Protein AF-A0A7Y0KNE2-F1 (afdb_monomer)

Radius of gyration: 18.75 Å; Cα contacts (8 Å, |Δi|>4): 873; chains: 1; bounding box: 54×46×50 Å

Sequence (319 aa):
MLLAPDEGAALVRLTRLADGSWGDPVELPLADAVDLPGDPDDEVDVEGIDVQGSLRDGLLWVTGSHSVRRKRVKRHTPPSEVLDRLARLSAEKPRRVLARLPIADGRPVLGAGARLPSGKRGLVGALADDEHLGPFLRIPGKDNGFDVEGLAALGDPAEVTTVLLGLRGPVLRGWAVLLRLELGPGEDPGELALRSVAKHVVDLGGLGVRDLARDGDDLLVLAGPTMVLSRPARVLRLRGAAVPGALPEVVFARDLDTVCELAPGDGEDHPEAIAIVGEDSLLVLHDSPAPDRVGAHSVQGDLLTGLGRGAAPAARFVV

Foldseek 3Di:
DWADDQWWQWIWDWDQDPVRATDPTDTAGPCQFAPFPDDSTPTQRWQEWDWFDDLAWTKIWTAFWQFKAQQDDDPPHDPVCPVVSRPDIDRRQRNGWTKIFTHHNNGGDGNQMATADTDLQHDLVQCCPPPQQNVQSRPGQQRQGWTWRAKDWADHDDQWTWMKTWTQHDADVQKEKIKIWTWHDDPDRRYIGTPDIAIAIENPRNWTFQYWEDQDQKIKTWTHHSHQFQDWTFIKIQHSCSHPPPRDSYHYPVNIDTQDTDDADGNAFRFRDWYDDPNFKIWTHGDRHDPVQDDPPWGWTFIWGDSPNRTDRDDTGID

Nearest PDB structures (foldseek):
  1gy5-assembly1_A  TM=6.221E-01  e=9.203E+00  Homo sapiens
  1jb4-assembly1_B  TM=5.461E-01  e=9.203E+00  Rattus norvegicus
  3ia8-assembly1_A  TM=3.123E-01  e=3.893E+00  Homo sapiens

Mean predicted aligned error: 4.38 Å

pLDDT: mean 92.65, std 7.78, range [51.78, 98.81]

Secondary structure (DSSP, 8-state):
-EE--SSSSEEEEEEEPTTS-EEEEEEEEGGGTSPPSS-TTS---EEEEEEES-TTT-EEEEEE---EEEPP--TT--HHHHHHHHT-EEE-GGG--EEEEEEETTEEPTT--EEPPSGGGSHHHHTTT-TTTGGGTTSBGGGT-SEEEEEEEESS--SSEEEEEEEEEEEETTEEEEEEEEEEE-SSTTBEEEEEEEEEEE--SS-EEEEEEEETTEEEEEEE-SSS----EEEEEETTTTSTTTS-SEE-GGG-EEEEEE--BTTB-EEEEEEE-SSSEEEEEEES--GGGB-SS-BEEEEEE-TTS--EEEEEEE-

Structure (mmCIF, N/CA/C/O backbone):
data_AF-A0A7Y0KNE2-F1
#
_entry.id   AF-A0A7Y0KNE2-F1
#
loop_
_atom_site.group_PDB
_atom_site.id
_atom_site.type_symbol
_atom_site.label_atom_id
_atom_site.label_alt_id
_atom_site.label_comp_id
_atom_site.label_asym_id
_atom_site.label_entity_id
_atom_site.label_seq_id
_atom_site.pdbx_PDB_ins_code
_atom_site.Cartn_x
_atom_site.Cartn_y
_atom_site.Cartn_z
_atom_site.occupancy
_atom_site.B_iso_or_equiv
_atom_site.auth_seq_id
_atom_site.auth_comp_id
_atom_site.auth_asym_id
_atom_site.auth_atom_id
_atom_site.pdbx_PDB_model_num
ATOM 1 N N . MET A 1 1 ? -7.663 16.184 -3.244 1.00 89.69 1 MET A N 1
ATOM 2 C CA . MET A 1 1 ? -7.050 14.858 -3.429 1.00 89.69 1 MET A CA 1
ATOM 3 C C . MET A 1 1 ? -5.733 14.851 -2.680 1.00 89.69 1 MET A C 1
ATOM 5 O O . MET A 1 1 ? -5.120 15.910 -2.583 1.00 89.69 1 MET A O 1
ATOM 9 N N . LEU A 1 2 ? -5.343 13.715 -2.114 1.00 93.25 2 LEU A N 1
ATOM 10 C CA . LEU A 1 2 ? -3.990 13.497 -1.607 1.00 93.25 2 LEU A CA 1
ATOM 11 C C . LEU A 1 2 ? -3.301 12.522 -2.559 1.00 93.25 2 LEU A C 1
ATOM 13 O O . LEU A 1 2 ? -3.950 11.591 -3.029 1.00 93.25 2 LEU A O 1
ATOM 17 N N . LEU A 1 3 ? -2.032 12.771 -2.846 1.00 92.56 3 LEU A N 1
ATOM 18 C CA . LEU A 1 3 ? -1.173 11.926 -3.661 1.00 92.56 3 LEU A CA 1
ATOM 19 C C . LEU A 1 3 ? 0.090 11.591 -2.880 1.00 92.56 3 LEU A C 1
ATOM 21 O O . LEU A 1 3 ? 0.597 12.418 -2.118 1.00 92.56 3 LEU A O 1
ATOM 25 N N . ALA A 1 4 ? 0.591 10.391 -3.120 1.00 91.62 4 ALA A N 1
ATOM 26 C CA . ALA A 1 4 ? 1.895 9.933 -2.694 1.00 91.62 4 ALA A CA 1
ATOM 27 C C . ALA A 1 4 ? 2.807 9.899 -3.931 1.00 91.62 4 ALA A C 1
ATOM 29 O O . ALA A 1 4 ? 2.528 9.137 -4.853 1.00 91.62 4 ALA A O 1
ATOM 30 N N . PRO A 1 5 ? 3.820 10.773 -4.026 1.00 86.00 5 PRO A N 1
ATOM 31 C CA . PRO A 1 5 ? 4.819 10.682 -5.086 1.00 86.00 5 PRO A CA 1
ATOM 32 C C . PRO A 1 5 ? 5.722 9.449 -4.905 1.00 86.00 5 PRO A C 1
ATOM 34 O O . PRO A 1 5 ? 6.035 9.095 -3.770 1.00 86.00 5 PRO A O 1
ATOM 37 N N . ASP A 1 6 ? 6.200 8.874 -6.018 1.00 79.25 6 ASP A N 1
ATOM 38 C CA . ASP A 1 6 ? 7.155 7.740 -6.053 1.00 79.25 6 ASP A CA 1
ATOM 39 C C . ASP A 1 6 ? 8.477 8.060 -5.323 1.00 79.25 6 ASP A C 1
ATOM 41 O O . ASP A 1 6 ? 9.099 7.198 -4.714 1.00 79.25 6 ASP A O 1
ATOM 45 N N . GLU A 1 7 ? 8.891 9.332 -5.310 1.00 81.12 7 GLU A N 1
ATOM 46 C CA . GLU A 1 7 ? 10.092 9.783 -4.603 1.00 81.12 7 GLU A CA 1
ATOM 47 C C . GLU A 1 7 ? 9.770 10.881 -3.576 1.00 81.12 7 GLU A C 1
ATOM 49 O O . GLU A 1 7 ? 8.991 11.802 -3.826 1.00 81.12 7 GLU A O 1
ATOM 54 N N . GLY A 1 8 ? 10.448 10.825 -2.427 1.00 84.81 8 GLY A N 1
ATOM 55 C CA . GLY A 1 8 ? 10.425 11.853 -1.386 1.00 84.81 8 GLY A CA 1
ATOM 56 C C . GLY A 1 8 ? 9.855 11.389 -0.043 1.00 84.81 8 GLY A C 1
ATOM 57 O O . GLY A 1 8 ? 9.687 10.198 0.229 1.00 84.81 8 GLY A O 1
ATOM 58 N N . ALA A 1 9 ? 9.597 12.368 0.824 1.00 87.44 9 ALA A N 1
ATOM 59 C CA . ALA A 1 9 ? 9.116 12.180 2.197 1.00 87.44 9 ALA A CA 1
ATOM 60 C C . ALA A 1 9 ? 7.847 13.006 2.491 1.00 87.44 9 ALA A C 1
ATOM 62 O O . ALA A 1 9 ? 7.522 13.295 3.645 1.00 87.44 9 ALA A O 1
ATOM 63 N N . ALA A 1 10 ? 7.132 13.424 1.443 1.00 92.88 10 ALA A N 1
ATOM 64 C CA . ALA A 1 10 ? 5.970 14.296 1.537 1.00 92.88 10 ALA A CA 1
ATOM 65 C C . ALA A 1 10 ? 4.796 13.743 0.733 1.00 92.88 10 ALA A C 1
ATOM 67 O O . ALA A 1 10 ? 4.968 13.135 -0.320 1.00 92.88 10 ALA A O 1
ATOM 68 N N . LEU A 1 11 ? 3.590 14.019 1.216 1.00 94.62 11 LEU A N 1
ATOM 69 C CA . LEU A 1 11 ? 2.380 13.875 0.418 1.00 94.62 11 LEU A CA 1
ATOM 70 C C . LEU A 1 11 ? 2.120 15.166 -0.348 1.00 94.62 11 LEU A C 1
ATOM 72 O O . LEU A 1 11 ? 2.502 16.251 0.091 1.00 94.62 11 LEU A O 1
ATOM 76 N N . VAL A 1 12 ? 1.393 15.070 -1.453 1.00 94.19 12 VAL A N 1
ATOM 77 C CA . VAL A 1 12 ? 0.949 16.235 -2.218 1.00 94.19 12 VAL A CA 1
ATOM 78 C C . VAL A 1 12 ? -0.559 16.357 -2.106 1.00 94.19 12 VAL A C 1
ATOM 80 O O . VAL A 1 12 ? -1.313 15.455 -2.469 1.00 94.19 12 VAL A O 1
ATOM 83 N N . ARG A 1 13 ? -1.027 17.501 -1.616 1.00 93.75 13 ARG A N 1
ATOM 84 C CA . ARG A 1 13 ? -2.446 17.839 -1.623 1.00 93.75 13 ARG A CA 1
ATOM 85 C C . ARG A 1 13 ? -2.773 18.668 -2.848 1.00 93.75 13 ARG A C 1
ATOM 87 O O . ARG A 1 13 ? -2.243 19.763 -3.004 1.00 93.75 13 ARG A O 1
ATOM 94 N N . LEU A 1 14 ? -3.726 18.186 -3.634 1.00 92.81 14 LEU A N 1
ATOM 95 C CA . LEU A 1 14 ? -4.300 18.917 -4.755 1.00 92.81 14 LEU A CA 1
ATOM 96 C C . LEU A 1 14 ? -5.708 19.418 -4.433 1.00 92.81 14 LEU A C 1
ATOM 98 O O . LEU A 1 14 ? -6.501 18.741 -3.757 1.00 92.81 14 LEU A O 1
ATOM 102 N N . THR A 1 15 ? -6.039 20.578 -4.986 1.00 91.69 15 THR A N 1
ATOM 103 C CA . THR A 1 15 ? -7.366 21.197 -4.939 1.00 91.69 15 THR A CA 1
ATOM 104 C C . THR A 1 15 ? -8.082 20.981 -6.263 1.00 91.69 15 THR A C 1
ATOM 106 O O . THR A 1 15 ? -7.465 21.007 -7.323 1.00 91.69 15 THR A O 1
ATOM 109 N N . ARG A 1 16 ? -9.396 20.744 -6.207 1.00 90.25 16 ARG A N 1
ATOM 110 C CA . ARG A 1 16 ? -10.201 20.621 -7.421 1.00 90.25 16 ARG A CA 1
ATOM 111 C C . ARG A 1 16 ? -10.429 22.008 -8.009 1.00 90.25 16 ARG A C 1
ATOM 113 O O . ARG A 1 16 ? -10.993 22.868 -7.330 1.00 90.25 16 ARG A O 1
ATOM 120 N N . LEU A 1 17 ? -10.008 22.205 -9.250 1.00 92.06 17 LEU A N 1
ATOM 121 C CA . LEU A 1 17 ? -10.144 23.461 -9.976 1.00 92.06 17 LEU A CA 1
ATOM 122 C C . LEU A 1 17 ? -11.537 23.586 -10.612 1.00 92.06 17 LEU A C 1
ATOM 124 O O . LEU A 1 17 ? -12.313 22.628 -10.678 1.00 92.06 17 LEU A O 1
ATOM 128 N N . ALA A 1 18 ? -11.874 24.790 -11.079 1.00 90.50 18 ALA A N 1
ATOM 129 C CA . ALA A 1 18 ? -13.186 25.089 -11.659 1.00 90.50 18 ALA A CA 1
ATOM 130 C C . ALA A 1 18 ? -13.480 24.309 -12.955 1.00 90.50 18 ALA A C 1
ATOM 132 O O . ALA A 1 18 ? -14.642 24.050 -13.262 1.00 90.50 18 ALA A O 1
ATOM 133 N N . ASP A 1 19 ? -12.441 23.920 -13.695 1.00 86.06 19 ASP A N 1
ATOM 134 C CA . ASP A 1 19 ? -12.539 23.097 -14.906 1.00 86.06 19 ASP A CA 1
ATOM 135 C C . ASP A 1 19 ? -12.648 21.586 -14.612 1.00 86.06 19 ASP A C 1
ATOM 137 O O . ASP A 1 19 ? -12.788 20.780 -15.529 1.00 86.06 19 ASP A O 1
ATOM 141 N N . GLY A 1 20 ? -12.629 21.202 -13.331 1.00 84.06 20 GLY A N 1
ATOM 142 C CA . GLY A 1 20 ? -12.760 19.827 -12.866 1.00 84.06 20 GLY A CA 1
ATOM 143 C C . GLY A 1 20 ? -11.444 19.061 -12.718 1.00 84.06 20 GLY A C 1
ATOM 144 O O . GLY A 1 20 ? -11.492 17.979 -12.127 1.00 84.06 20 GLY A O 1
ATOM 145 N N . SER A 1 21 ? -10.317 19.612 -13.184 1.00 87.88 21 SER A N 1
ATOM 146 C CA . SER A 1 21 ? -8.968 19.079 -12.941 1.00 87.88 21 SER A CA 1
ATOM 147 C C . SER A 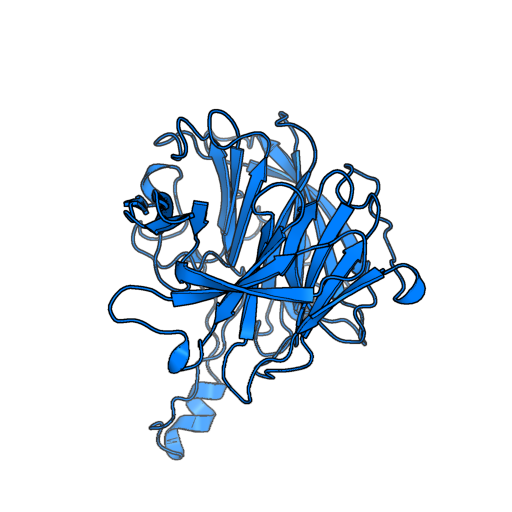1 21 ? -8.548 19.222 -11.474 1.00 87.88 21 SER A C 1
ATOM 149 O O . SER A 1 21 ? -9.223 19.884 -10.672 1.00 87.88 21 SER A O 1
ATOM 151 N N . TRP A 1 22 ? -7.432 18.594 -11.106 1.00 90.06 22 TRP A N 1
ATOM 152 C CA . TRP A 1 22 ? -6.769 18.843 -9.829 1.00 90.06 22 TRP A CA 1
ATOM 153 C C . TRP A 1 22 ? -5.485 19.631 -10.051 1.00 90.06 22 TRP A C 1
ATOM 155 O O . TRP A 1 22 ? -4.750 19.377 -10.992 1.00 90.06 22 TRP A O 1
ATOM 165 N N . GLY A 1 23 ? -5.232 20.601 -9.181 1.00 91.94 23 GLY A N 1
ATOM 166 C CA . GLY A 1 23 ? -4.046 21.444 -9.245 1.00 91.94 23 GLY A CA 1
ATOM 167 C C . GLY A 1 23 ? -3.776 22.126 -7.913 1.00 91.94 23 GLY A C 1
ATOM 168 O O . GLY A 1 23 ? -4.241 21.668 -6.866 1.00 91.94 23 GLY A O 1
ATOM 169 N N . ASP A 1 24 ? -3.022 23.223 -7.955 1.00 92.94 24 ASP A N 1
ATOM 170 C CA . ASP A 1 24 ? -2.545 23.955 -6.775 1.00 92.94 24 ASP A CA 1
ATOM 171 C C . ASP A 1 24 ? -1.852 23.032 -5.752 1.00 92.94 24 ASP A C 1
ATOM 173 O O . ASP A 1 24 ? -2.332 22.894 -4.617 1.00 92.94 24 ASP A O 1
ATOM 177 N N . PRO A 1 25 ? -0.752 22.355 -6.150 1.00 93.25 25 PRO A N 1
ATOM 178 C CA . PRO A 1 25 ? -0.085 21.386 -5.297 1.00 93.25 25 PRO A CA 1
ATOM 179 C C . PRO A 1 25 ? 0.482 22.045 -4.046 1.00 93.25 25 PRO A C 1
ATOM 181 O O . PRO A 1 25 ? 1.176 23.061 -4.098 1.00 93.25 25 PRO A O 1
ATOM 184 N N . VAL A 1 26 ? 0.189 21.426 -2.907 1.00 94.19 26 VAL A N 1
ATOM 185 C CA . VAL A 1 26 ? 0.776 21.767 -1.615 1.00 94.19 26 VAL A CA 1
ATOM 186 C C . VAL A 1 26 ? 1.459 20.526 -1.069 1.00 94.19 26 VAL A C 1
ATOM 188 O O . VAL A 1 26 ? 0.787 19.537 -0.778 1.00 94.19 26 VAL A O 1
ATOM 191 N N . GLU A 1 27 ? 2.776 20.597 -0.915 1.00 94.19 27 GLU A N 1
ATOM 192 C CA . GLU A 1 27 ? 3.548 19.560 -0.239 1.00 94.19 27 GLU A CA 1
ATOM 193 C C . GLU A 1 27 ? 3.243 19.551 1.260 1.00 94.19 27 GLU A C 1
ATOM 195 O O . GLU A 1 27 ? 3.082 20.593 1.904 1.00 94.19 27 GLU A O 1
ATOM 200 N N . LEU A 1 28 ? 3.129 18.345 1.799 1.00 94.88 28 LEU A N 1
ATOM 201 C CA . LEU A 1 28 ? 2.834 18.048 3.190 1.00 94.88 28 LEU A CA 1
ATOM 202 C C . LEU A 1 28 ? 3.897 17.051 3.676 1.00 94.88 28 LEU A C 1
ATOM 204 O O . LEU A 1 28 ? 3.700 15.840 3.520 1.00 94.88 28 LEU A O 1
ATOM 208 N N . PRO A 1 29 ? 5.034 17.533 4.210 1.00 95.06 29 PRO A N 1
ATOM 209 C CA . PRO A 1 29 ? 6.082 16.660 4.728 1.00 95.06 29 PRO A CA 1
ATOM 210 C C . PRO A 1 29 ? 5.535 15.721 5.807 1.00 95.06 29 PRO A C 1
ATOM 212 O O . PRO A 1 29 ? 4.823 16.145 6.718 1.00 95.06 29 PRO A O 1
ATOM 215 N N . LEU A 1 30 ? 5.858 14.430 5.727 1.00 94.75 30 LEU A N 1
ATOM 216 C CA . LEU A 1 30 ? 5.384 13.452 6.710 1.00 94.75 30 LEU A CA 1
ATOM 217 C C . LEU A 1 30 ? 6.035 13.663 8.081 1.00 94.75 30 LEU A C 1
ATOM 219 O O . LEU A 1 30 ? 5.366 13.494 9.102 1.00 94.75 30 LEU A O 1
ATOM 223 N N . ALA A 1 31 ? 7.300 14.094 8.093 1.00 94.81 31 ALA A N 1
ATOM 224 C CA . ALA A 1 31 ? 8.060 14.394 9.307 1.00 94.81 31 ALA A CA 1
ATOM 225 C C . ALA A 1 31 ? 7.422 15.500 10.170 1.00 94.81 31 ALA A C 1
ATOM 227 O O . ALA A 1 31 ? 7.607 15.526 11.385 1.00 94.81 31 ALA A O 1
ATOM 228 N N . ASP A 1 32 ? 6.626 16.385 9.563 1.00 95.19 32 ASP A N 1
ATOM 229 C CA . ASP A 1 32 ? 5.892 17.429 10.281 1.00 95.19 32 ASP A CA 1
ATOM 230 C C . ASP A 1 32 ? 4.741 16.850 11.127 1.00 95.19 32 ASP A C 1
ATOM 232 O O . ASP A 1 32 ? 4.328 17.434 12.134 1.00 95.19 32 ASP A O 1
ATOM 236 N N . ALA A 1 33 ? 4.197 15.700 10.722 1.00 95.75 33 ALA A N 1
ATOM 237 C CA . ALA A 1 33 ? 3.045 15.064 11.353 1.00 95.75 33 ALA A CA 1
ATOM 238 C C . ALA A 1 33 ? 3.432 13.916 12.293 1.00 95.75 33 ALA A C 1
ATOM 240 O O . ALA A 1 33 ? 2.760 13.710 13.305 1.00 95.75 33 ALA A O 1
ATOM 241 N N . VAL A 1 34 ? 4.484 13.160 11.968 1.00 95.44 34 VAL A N 1
ATOM 242 C CA . VAL A 1 34 ? 4.922 11.979 12.722 1.00 95.44 34 VAL A CA 1
ATOM 243 C C . VAL A 1 34 ? 6.441 11.830 12.667 1.00 95.44 34 VAL A C 1
ATOM 245 O O . VAL A 1 34 ? 7.059 12.083 11.639 1.00 95.44 34 VAL A O 1
ATOM 248 N N . ASP A 1 35 ? 7.040 11.367 13.764 1.00 92.94 35 ASP A N 1
ATOM 249 C CA . ASP A 1 35 ? 8.451 10.978 13.785 1.00 92.94 35 ASP A CA 1
ATOM 250 C C . ASP A 1 35 ? 8.695 9.829 12.795 1.00 92.94 35 ASP A C 1
ATOM 252 O O . ASP A 1 35 ? 8.023 8.799 12.874 1.00 92.94 35 ASP A O 1
ATOM 256 N N . LEU A 1 36 ? 9.637 9.982 11.864 1.00 91.94 36 LEU A N 1
ATOM 257 C CA . LEU A 1 36 ? 9.951 8.987 10.836 1.00 91.94 36 LEU A CA 1
ATOM 258 C C . LEU A 1 36 ? 11.192 8.162 11.210 1.00 91.94 36 LEU A C 1
ATOM 260 O O . LEU A 1 36 ? 12.069 8.632 11.931 1.00 91.94 36 LEU A O 1
ATOM 264 N N . PRO A 1 37 ? 11.307 6.909 10.736 1.00 86.00 37 PRO A N 1
ATOM 265 C CA . PRO A 1 37 ? 12.550 6.169 10.877 1.00 86.00 37 PRO A CA 1
ATOM 266 C C . PRO A 1 37 ? 13.631 6.767 9.964 1.00 86.00 37 PRO A C 1
ATOM 268 O O . PRO A 1 37 ? 13.515 6.673 8.752 1.00 86.00 37 PRO A O 1
ATOM 271 N N . GLY A 1 38 ? 14.721 7.278 10.535 1.00 87.12 38 GLY A N 1
ATOM 272 C CA . GLY A 1 38 ? 15.823 7.866 9.760 1.00 87.12 38 GLY A CA 1
ATOM 273 C C . GLY A 1 38 ? 15.860 9.384 9.881 1.00 87.12 38 GLY A C 1
ATOM 274 O O . GLY A 1 38 ? 15.375 9.928 10.874 1.00 87.12 38 GLY A O 1
ATOM 275 N N . ASP A 1 39 ? 16.473 10.043 8.904 1.00 87.62 39 ASP A N 1
ATOM 276 C CA . ASP A 1 39 ? 16.484 11.503 8.827 1.00 87.62 39 ASP A CA 1
ATOM 277 C C . ASP A 1 39 ? 15.148 12.019 8.241 1.00 87.62 39 ASP A C 1
ATOM 279 O O . ASP A 1 39 ? 14.514 11.313 7.459 1.00 87.62 39 ASP A O 1
ATOM 283 N N . PRO A 1 40 ? 14.687 13.239 8.583 1.00 83.94 40 PRO A N 1
ATOM 284 C CA . PRO A 1 40 ? 13.378 13.755 8.147 1.00 83.94 40 PRO A CA 1
ATOM 285 C C . PRO A 1 40 ? 13.160 13.808 6.628 1.00 83.94 40 PRO A C 1
ATOM 287 O O . PRO A 1 40 ? 12.023 13.701 6.173 1.00 83.94 40 PRO A O 1
ATOM 290 N N . ASP A 1 41 ? 14.247 13.971 5.871 1.00 85.44 41 ASP A N 1
ATOM 291 C CA . ASP A 1 41 ? 14.244 14.053 4.408 1.00 85.44 41 ASP A CA 1
ATOM 292 C C . ASP A 1 41 ? 14.538 12.695 3.740 1.00 85.44 41 ASP A C 1
ATOM 294 O O . ASP A 1 41 ? 14.609 12.617 2.510 1.00 85.44 41 ASP A O 1
ATOM 298 N N . ASP A 1 42 ? 14.738 11.626 4.526 1.00 87.25 42 ASP A N 1
ATOM 299 C CA . ASP A 1 42 ? 14.910 10.283 3.976 1.00 87.25 42 ASP A CA 1
ATOM 300 C C . ASP A 1 42 ? 13.642 9.864 3.226 1.00 87.25 42 ASP A C 1
ATOM 302 O O . ASP A 1 42 ? 12.518 9.995 3.712 1.00 87.25 42 ASP A O 1
ATOM 306 N N . GLU A 1 43 ? 13.838 9.308 2.035 1.00 86.88 43 GLU A N 1
ATOM 307 C CA . GLU A 1 43 ? 12.759 8.819 1.185 1.00 86.88 43 GLU A CA 1
ATOM 308 C C . GLU A 1 43 ? 11.926 7.752 1.913 1.00 86.88 43 GLU A C 1
ATOM 310 O O . GLU A 1 43 ? 12.429 6.680 2.279 1.00 86.88 43 GLU A O 1
ATOM 315 N N . VAL A 1 44 ? 10.641 8.056 2.107 1.00 84.81 44 VAL A N 1
ATOM 316 C CA . VAL A 1 44 ? 9.687 7.154 2.765 1.00 84.81 44 VAL A CA 1
ATOM 317 C C . VAL A 1 44 ? 9.128 6.136 1.782 1.00 84.81 44 VAL A C 1
ATOM 319 O O . VAL A 1 44 ? 8.801 5.037 2.229 1.00 84.81 44 VAL A O 1
ATOM 322 N N . ASP A 1 45 ? 9.075 6.466 0.480 1.00 87.62 45 ASP A N 1
ATOM 323 C CA . ASP A 1 45 ? 8.522 5.590 -0.570 1.00 87.62 45 ASP A CA 1
ATOM 324 C C . ASP A 1 45 ? 7.089 5.211 -0.216 1.00 87.62 45 ASP A C 1
ATOM 326 O O . ASP A 1 45 ? 6.811 4.074 0.163 1.00 87.62 45 ASP A O 1
ATOM 330 N N . VAL A 1 46 ? 6.212 6.214 -0.164 1.00 93.56 46 VAL A N 1
ATOM 331 C CA . VAL A 1 46 ? 4.821 5.985 0.218 1.00 93.56 46 VAL A CA 1
ATOM 332 C C . VAL A 1 46 ? 4.141 5.231 -0.913 1.00 93.56 46 VAL A C 1
ATOM 334 O O . VAL A 1 46 ? 3.898 5.799 -1.968 1.00 93.56 46 VAL A O 1
ATOM 337 N N . GLU A 1 47 ? 3.791 3.981 -0.646 1.00 94.25 47 GLU A N 1
ATOM 338 C CA . GLU A 1 47 ? 3.149 3.107 -1.627 1.00 94.25 47 GLU A CA 1
ATOM 339 C C . GLU A 1 47 ? 1.622 3.126 -1.482 1.00 94.25 47 GLU A C 1
ATOM 341 O O . GLU A 1 47 ? 0.899 3.026 -2.465 1.00 94.25 47 GLU A O 1
ATOM 346 N N . GLY A 1 48 ? 1.117 3.290 -0.251 1.00 95.62 48 GLY A N 1
ATOM 347 C CA . GLY A 1 48 ? -0.315 3.198 0.035 1.00 95.62 48 GLY A CA 1
ATOM 348 C C . GLY A 1 48 ? -0.814 4.280 0.983 1.00 95.62 48 GLY A C 1
ATOM 349 O O . GLY A 1 48 ? -0.193 4.557 2.018 1.00 95.62 48 GLY A O 1
ATOM 350 N N . ILE A 1 49 ? -1.976 4.859 0.662 1.00 96.69 49 ILE A N 1
ATOM 351 C CA . ILE A 1 49 ? -2.688 5.828 1.503 1.00 96.69 49 ILE A CA 1
ATOM 352 C C . ILE A 1 49 ? -4.197 5.557 1.527 1.00 96.69 49 ILE A C 1
ATOM 354 O O . ILE A 1 49 ? -4.785 5.206 0.514 1.00 96.69 49 ILE A O 1
ATOM 358 N N . ASP A 1 50 ? -4.850 5.792 2.666 1.00 96.69 50 ASP A N 1
ATOM 359 C CA . ASP A 1 50 ? -6.320 5.801 2.762 1.00 96.69 50 ASP A CA 1
ATOM 360 C C . ASP A 1 50 ? -6.781 6.806 3.820 1.00 96.69 50 ASP A C 1
ATOM 362 O O . ASP A 1 50 ? -6.099 7.056 4.815 1.00 96.69 50 ASP A O 1
ATOM 366 N N . VAL A 1 51 ? -7.962 7.381 3.616 1.00 95.19 51 VAL A N 1
ATOM 367 C CA . VAL A 1 51 ? -8.602 8.301 4.558 1.00 95.19 51 VAL A CA 1
ATOM 368 C C . VAL A 1 51 ? -9.762 7.590 5.237 1.00 95.19 51 VAL A C 1
ATOM 370 O O . VAL A 1 51 ? -10.821 7.375 4.650 1.00 95.19 51 VAL A O 1
ATOM 373 N N . GLN A 1 52 ? -9.594 7.285 6.517 1.00 93.88 52 GLN A N 1
ATOM 374 C CA . GLN A 1 52 ? -10.658 6.771 7.366 1.00 93.88 52 GLN A CA 1
ATOM 375 C C . GLN A 1 52 ? -11.513 7.934 7.890 1.00 93.88 52 GLN A C 1
ATOM 377 O O . GLN A 1 52 ? -11.007 8.849 8.543 1.00 93.88 52 GLN A O 1
ATOM 382 N N . GLY A 1 53 ? -12.817 7.908 7.612 1.00 91.19 53 GLY A N 1
ATOM 383 C CA . GLY A 1 53 ? -13.707 9.043 7.863 1.00 91.19 53 GLY A CA 1
ATOM 384 C C . GLY A 1 53 ? -13.652 10.065 6.724 1.00 91.19 53 GLY A C 1
ATOM 385 O O . GLY A 1 53 ? -13.890 9.716 5.570 1.00 91.19 53 GLY A O 1
ATOM 386 N N . SER A 1 54 ? -13.373 11.335 7.034 1.00 90.25 54 SER A N 1
ATOM 387 C CA . SER A 1 54 ? -13.383 12.425 6.051 1.00 90.25 54 SER A CA 1
ATOM 388 C C . SER A 1 54 ? -12.054 13.185 5.996 1.00 90.25 54 SER A C 1
ATOM 390 O O . SER A 1 54 ? -11.299 13.228 6.961 1.00 90.25 54 SER A O 1
ATOM 392 N N . LEU A 1 55 ? -11.779 13.873 4.885 1.00 88.88 55 LEU A N 1
ATOM 393 C CA . LEU A 1 55 ? -10.631 14.786 4.801 1.00 88.88 55 LEU A CA 1
ATOM 394 C C . LEU A 1 55 ? -10.755 16.014 5.723 1.00 88.88 55 LEU A C 1
ATOM 396 O O . LEU A 1 55 ? -9.78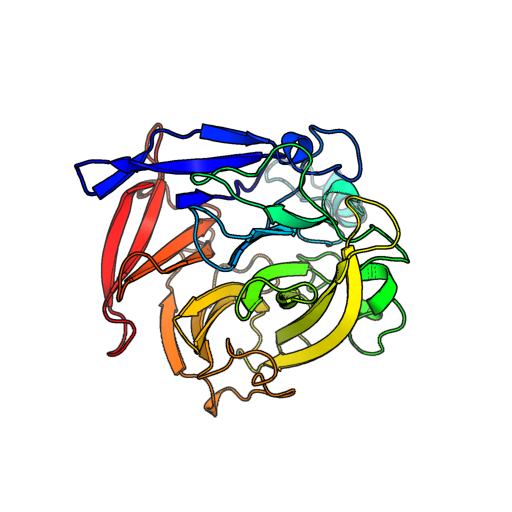0 16.743 5.873 1.00 88.88 55 LEU A O 1
ATOM 400 N N . ARG A 1 56 ? -11.925 16.300 6.308 1.00 90.25 56 ARG A N 1
ATOM 401 C CA . ARG A 1 56 ? -12.104 17.454 7.205 1.00 90.25 56 ARG A CA 1
ATOM 402 C C . ARG A 1 56 ? -11.636 17.159 8.628 1.00 90.25 56 ARG A C 1
ATOM 404 O O . ARG A 1 56 ? -11.090 18.060 9.255 1.00 90.25 56 ARG A O 1
ATOM 411 N N . ASP A 1 57 ? -11.862 15.937 9.098 1.00 90.12 57 ASP A N 1
ATOM 412 C CA . ASP A 1 57 ? -11.774 15.550 10.514 1.00 90.12 57 ASP A CA 1
ATOM 413 C C . ASP A 1 57 ? -11.515 14.042 10.739 1.00 90.12 57 ASP A C 1
ATOM 415 O O . ASP A 1 57 ? -11.849 13.492 11.788 1.00 90.12 57 ASP A O 1
ATOM 419 N N . GLY A 1 58 ? -10.940 13.352 9.752 1.00 94.81 58 GLY A N 1
ATOM 420 C CA . GLY A 1 58 ? -10.655 11.916 9.795 1.00 94.81 58 GLY A CA 1
ATOM 421 C C . GLY A 1 58 ? -9.205 11.560 10.126 1.00 94.81 58 GLY A C 1
ATOM 422 O O . GLY A 1 58 ? -8.433 12.349 10.676 1.00 94.81 58 GLY A O 1
ATOM 423 N N . LEU A 1 59 ? -8.831 10.335 9.763 1.00 96.75 59 LEU A N 1
ATOM 424 C CA . LEU A 1 59 ? -7.485 9.791 9.924 1.00 96.75 59 LEU A CA 1
ATOM 425 C C . LEU A 1 59 ? -6.914 9.424 8.556 1.00 96.75 59 LEU A C 1
ATOM 427 O O . LEU A 1 59 ? -7.523 8.662 7.811 1.00 96.75 59 LEU A O 1
ATOM 431 N N . LEU A 1 60 ? -5.728 9.931 8.245 1.00 97.25 60 LEU A N 1
ATOM 432 C CA . LEU A 1 60 ? -4.937 9.501 7.103 1.00 97.25 60 LEU A CA 1
ATOM 433 C C . LEU A 1 60 ? -4.052 8.338 7.526 1.00 97.25 60 LEU A C 1
ATOM 435 O O . LEU A 1 60 ? -3.242 8.467 8.444 1.00 97.25 60 LEU A O 1
ATOM 439 N N . TRP A 1 61 ? -4.176 7.225 6.833 1.00 97.88 61 TRP A N 1
ATOM 440 C CA . TRP A 1 61 ? -3.265 6.104 6.940 1.00 97.88 61 TRP A CA 1
ATOM 441 C C . TRP A 1 61 ? -2.260 6.162 5.799 1.00 97.88 61 TRP A C 1
ATOM 443 O O . TRP A 1 61 ? -2.623 6.488 4.673 1.00 97.88 61 TRP A O 1
ATOM 453 N N . VAL A 1 62 ? -0.998 5.880 6.114 1.00 97.50 62 VAL A N 1
ATOM 454 C CA . VAL A 1 62 ? 0.125 5.925 5.171 1.00 97.50 62 VAL A CA 1
ATOM 455 C C . VAL A 1 62 ? 0.995 4.702 5.400 1.00 97.50 62 VAL A C 1
ATOM 457 O O . VAL A 1 62 ? 1.319 4.385 6.550 1.00 97.50 62 VAL A O 1
ATOM 460 N N . THR A 1 63 ? 1.418 4.035 4.332 1.00 97.25 63 THR A N 1
ATOM 461 C CA . THR A 1 63 ? 2.414 2.970 4.413 1.00 97.25 63 THR A CA 1
ATOM 462 C C . THR A 1 63 ? 3.458 3.072 3.307 1.00 97.25 63 THR A C 1
ATOM 464 O O . THR A 1 63 ? 3.151 3.514 2.206 1.00 97.25 63 THR A O 1
ATOM 467 N N . GLY A 1 64 ? 4.693 2.676 3.619 1.00 95.25 64 GLY A N 1
ATOM 468 C CA . GLY A 1 64 ? 5.734 2.444 2.617 1.00 95.25 64 GLY A CA 1
ATOM 469 C C . GLY A 1 64 ? 5.931 0.959 2.303 1.00 95.25 64 GLY A C 1
ATOM 470 O O . GLY A 1 64 ? 5.335 0.091 2.950 1.00 95.25 64 GLY A O 1
ATOM 471 N N . SER A 1 65 ? 6.825 0.657 1.360 1.00 91.25 65 SER A N 1
ATOM 472 C CA . SER A 1 65 ? 6.970 -0.683 0.760 1.00 91.25 65 SER A CA 1
ATOM 473 C C . SER A 1 65 ? 7.356 -1.812 1.715 1.00 91.25 65 SER A C 1
ATOM 475 O O . SER A 1 65 ? 7.070 -2.986 1.471 1.00 91.25 65 SER A O 1
ATOM 477 N N . HIS A 1 66 ? 8.051 -1.496 2.813 1.00 93.75 66 HIS A N 1
ATOM 478 C CA . HIS A 1 66 ? 8.658 -2.471 3.732 1.00 93.75 66 HIS A CA 1
ATOM 479 C C . HIS A 1 66 ? 9.628 -3.483 3.088 1.00 93.75 66 HIS A C 1
ATOM 481 O O . HIS A 1 66 ? 10.110 -4.402 3.769 1.00 93.75 66 HIS A O 1
ATOM 487 N N . SER A 1 67 ? 9.966 -3.303 1.813 1.00 92.50 67 SER A N 1
ATOM 488 C CA . SER A 1 67 ? 10.654 -4.305 1.015 1.00 92.50 67 SER A CA 1
ATOM 489 C C . SER A 1 67 ? 12.174 -4.255 1.165 1.00 92.50 67 SER A C 1
ATOM 491 O O . SER A 1 67 ? 12.792 -3.284 1.616 1.00 92.50 67 SER A O 1
ATOM 493 N N . VAL A 1 68 ? 12.813 -5.370 0.816 1.00 94.62 68 VAL A N 1
ATOM 494 C CA . VAL A 1 68 ? 14.236 -5.380 0.458 1.00 94.62 68 VAL A CA 1
ATOM 495 C C . VAL A 1 68 ? 14.336 -4.986 -1.014 1.00 94.62 68 VAL A C 1
ATOM 497 O O . VAL A 1 68 ? 13.482 -5.348 -1.823 1.00 94.62 68 VAL A O 1
ATOM 500 N N . ARG A 1 69 ? 15.398 -4.281 -1.402 1.00 93.25 69 ARG A N 1
ATOM 501 C CA . ARG A 1 69 ? 15.633 -3.888 -2.794 1.00 93.25 69 ARG A CA 1
ATOM 502 C C . ARG A 1 69 ? 16.869 -4.576 -3.356 1.00 93.25 69 ARG A C 1
ATOM 504 O O . ARG A 1 69 ? 17.866 -4.772 -2.661 1.00 93.25 69 ARG A O 1
ATOM 511 N N . ARG A 1 70 ? 16.813 -4.939 -4.639 1.00 95.25 70 ARG A N 1
ATOM 512 C CA . ARG A 1 70 ? 17.985 -5.333 -5.433 1.00 95.25 70 ARG A CA 1
ATOM 513 C C . ARG A 1 70 ? 18.439 -4.135 -6.243 1.00 95.25 70 ARG A C 1
ATOM 515 O O . ARG A 1 70 ? 17.621 -3.457 -6.866 1.00 95.25 70 ARG A O 1
ATOM 522 N N . LYS A 1 71 ? 19.745 -3.877 -6.276 1.00 94.56 71 LYS A N 1
ATOM 523 C CA . LYS A 1 71 ? 20.272 -2.726 -7.014 1.00 94.56 71 LYS A CA 1
ATOM 524 C C . LYS A 1 71 ? 19.933 -2.835 -8.506 1.00 94.56 71 LYS A C 1
ATOM 526 O O . LYS A 1 71 ? 20.376 -3.753 -9.194 1.00 94.56 71 LYS A O 1
ATOM 531 N N . ARG A 1 72 ? 19.203 -1.840 -9.020 1.00 91.44 72 ARG A N 1
ATOM 532 C CA . ARG A 1 72 ? 18.788 -1.760 -10.429 1.00 91.44 72 ARG A CA 1
ATOM 533 C C . ARG A 1 72 ? 19.991 -1.685 -11.381 1.00 91.44 72 ARG A C 1
ATOM 535 O O . ARG A 1 72 ? 20.966 -0.951 -11.145 1.00 91.44 72 ARG A O 1
ATOM 542 N N . VAL A 1 73 ? 19.877 -2.401 -12.500 1.00 93.75 73 VAL A N 1
ATOM 543 C CA . VAL A 1 73 ? 20.744 -2.269 -13.679 1.00 93.75 73 VAL A CA 1
ATOM 544 C C . VAL A 1 73 ? 20.141 -1.196 -14.586 1.00 93.75 73 VAL A C 1
ATOM 546 O O . VAL A 1 73 ? 19.031 -1.344 -15.090 1.00 93.75 73 VAL A O 1
ATOM 549 N N . LYS A 1 74 ? 20.849 -0.076 -14.755 1.00 92.81 74 LYS A N 1
ATOM 550 C CA . LYS A 1 74 ? 20.438 1.023 -15.647 1.00 92.81 74 LYS A CA 1
ATOM 551 C C . LYS A 1 74 ? 20.889 0.732 -17.082 1.00 92.81 74 LYS A C 1
ATOM 553 O O . LYS A 1 74 ? 21.887 0.037 -17.266 1.00 92.81 74 LYS A O 1
ATOM 558 N N . ARG A 1 75 ? 20.236 1.334 -18.084 1.00 91.25 75 ARG A N 1
ATOM 559 C CA . ARG A 1 75 ? 20.532 1.144 -19.525 1.00 91.25 75 ARG A CA 1
ATOM 560 C C . ARG A 1 75 ? 22.011 1.325 -19.906 1.00 91.25 75 ARG A C 1
ATOM 562 O O . ARG A 1 75 ? 22.483 0.661 -20.816 1.00 91.25 75 ARG A O 1
ATOM 569 N N . HIS A 1 76 ? 22.734 2.204 -19.213 1.00 93.94 76 HIS A N 1
ATOM 570 C CA . HIS A 1 76 ? 24.149 2.512 -19.460 1.00 93.94 76 HIS A CA 1
ATOM 571 C C . HIS A 1 76 ? 25.121 1.760 -18.528 1.00 93.94 76 HIS A C 1
ATOM 573 O O . HIS A 1 76 ? 26.287 2.131 -18.434 1.00 93.94 76 HIS A O 1
ATOM 579 N N . THR A 1 77 ? 24.658 0.743 -17.795 1.00 95.38 77 THR A N 1
ATOM 580 C CA . THR A 1 77 ? 25.523 -0.048 -16.903 1.00 95.38 77 THR A CA 1
ATOM 581 C C . THR A 1 77 ? 26.492 -0.894 -17.740 1.00 95.38 77 THR A C 1
ATOM 583 O O . THR A 1 77 ? 26.020 -1.663 -18.580 1.00 95.38 77 THR A O 1
ATOM 586 N N . PRO A 1 78 ? 27.819 -0.811 -17.522 1.00 96.56 78 PRO A N 1
ATOM 587 C CA . PRO A 1 78 ? 28.782 -1.652 -18.229 1.00 96.56 78 PRO A CA 1
ATOM 588 C C . PRO A 1 78 ? 28.543 -3.147 -17.957 1.00 96.56 78 PRO A C 1
ATOM 590 O O . PRO A 1 78 ? 28.263 -3.499 -16.808 1.00 96.56 78 PRO A O 1
ATOM 593 N N . PRO A 1 79 ? 28.721 -4.051 -18.944 1.00 97.69 79 PRO A N 1
ATOM 594 C CA . PRO A 1 79 ? 28.549 -5.494 -18.740 1.00 97.69 79 PRO A CA 1
ATOM 595 C C . PRO A 1 79 ? 29.353 -6.060 -17.561 1.00 97.69 79 PRO A C 1
ATOM 597 O O . PRO A 1 79 ? 28.865 -6.933 -16.847 1.00 97.69 79 PRO A O 1
ATOM 600 N N . SER A 1 80 ? 30.549 -5.519 -17.311 1.00 97.25 80 SER A N 1
ATOM 601 C CA . SER A 1 80 ? 31.421 -5.910 -16.197 1.00 97.25 80 SER A CA 1
ATOM 602 C C . SER A 1 80 ? 30.835 -5.624 -14.811 1.00 97.25 80 SER A C 1
ATOM 604 O O . SER A 1 80 ? 31.241 -6.264 -13.852 1.00 97.25 80 SER A O 1
ATOM 606 N N . GLU A 1 81 ? 29.887 -4.691 -14.685 1.00 97.19 81 GLU A N 1
ATOM 607 C CA . GLU A 1 81 ? 29.262 -4.327 -13.405 1.00 97.19 81 GLU A CA 1
ATOM 608 C C . GLU A 1 81 ? 27.916 -5.024 -13.164 1.00 97.19 81 GLU A C 1
ATOM 610 O O . GLU A 1 81 ? 27.358 -4.927 -12.070 1.00 97.19 81 GLU A O 1
ATOM 615 N N . VAL A 1 82 ? 27.345 -5.693 -14.172 1.00 97.12 82 VAL A N 1
ATOM 616 C CA . VAL A 1 82 ? 25.965 -6.204 -14.103 1.00 97.12 82 VAL A CA 1
ATOM 617 C C . VAL A 1 82 ? 25.805 -7.231 -12.982 1.00 97.12 82 VAL A C 1
ATOM 619 O O . VAL A 1 82 ? 24.908 -7.080 -12.152 1.00 97.12 82 VAL A O 1
ATOM 622 N N . LEU A 1 83 ? 26.687 -8.234 -12.919 1.00 97.56 83 LEU A N 1
ATOM 623 C CA . LEU A 1 83 ? 26.629 -9.275 -11.885 1.00 97.56 83 LEU A CA 1
ATOM 624 C C . LEU A 1 83 ? 26.819 -8.684 -10.483 1.00 97.56 83 LEU A C 1
ATOM 626 O O . LEU A 1 83 ? 26.047 -8.990 -9.575 1.00 97.56 83 LEU A O 1
ATOM 630 N N . ASP A 1 84 ? 27.772 -7.765 -10.331 1.00 96.75 84 ASP A N 1
ATOM 631 C CA . ASP A 1 84 ? 28.053 -7.100 -9.058 1.00 96.75 84 ASP A CA 1
ATOM 632 C C . ASP A 1 84 ? 26.883 -6.254 -8.562 1.00 96.75 84 ASP A C 1
ATOM 634 O O . ASP A 1 84 ? 26.657 -6.149 -7.356 1.00 96.75 84 ASP A O 1
ATOM 638 N N . ARG A 1 85 ? 26.133 -5.615 -9.464 1.00 95.81 85 ARG A N 1
ATOM 639 C CA . ARG A 1 85 ? 24.925 -4.870 -9.087 1.00 95.81 85 ARG A CA 1
ATOM 640 C C . ARG A 1 85 ? 23.809 -5.822 -8.701 1.00 95.81 85 ARG A C 1
ATOM 642 O O . ARG A 1 85 ? 23.220 -5.636 -7.642 1.00 95.81 85 ARG A O 1
ATOM 649 N N . LEU A 1 86 ? 23.563 -6.855 -9.503 1.00 95.81 86 LEU A N 1
ATOM 650 C CA . LEU A 1 86 ? 22.526 -7.838 -9.205 1.00 95.81 86 LEU A CA 1
ATOM 651 C C . LEU A 1 86 ? 22.803 -8.594 -7.902 1.00 95.81 86 LEU A C 1
ATOM 653 O O . LEU A 1 86 ? 21.852 -8.978 -7.239 1.00 95.81 86 LEU A O 1
ATOM 657 N N . ALA A 1 87 ? 24.054 -8.746 -7.466 1.00 96.00 87 ALA A N 1
ATOM 658 C CA . ALA A 1 87 ? 24.383 -9.348 -6.172 1.00 96.00 87 ALA A CA 1
ATOM 659 C C . ALA A 1 87 ? 24.071 -8.453 -4.951 1.00 96.00 87 ALA A C 1
ATOM 661 O O . ALA A 1 87 ? 24.041 -8.950 -3.824 1.00 96.00 87 ALA A O 1
ATOM 662 N N . ARG A 1 88 ? 23.847 -7.142 -5.134 1.00 96.25 88 ARG A N 1
ATOM 663 C CA . ARG A 1 88 ? 23.670 -6.186 -4.027 1.00 96.25 88 ARG A CA 1
ATOM 664 C C . ARG A 1 88 ? 22.210 -6.048 -3.619 1.00 96.25 88 ARG A C 1
ATOM 666 O O . ARG A 1 88 ? 21.370 -5.644 -4.426 1.00 96.25 88 ARG A O 1
ATOM 673 N N . LEU A 1 89 ? 21.962 -6.301 -2.336 1.00 95.62 89 LEU A N 1
ATOM 674 C CA . LEU A 1 89 ? 20.682 -6.085 -1.670 1.00 95.62 89 LEU A CA 1
ATOM 675 C C . LEU A 1 89 ? 20.792 -4.933 -0.664 1.00 95.62 89 LEU A C 1
ATOM 677 O O . LEU A 1 89 ? 21.799 -4.836 0.040 1.00 95.62 89 LEU A O 1
ATOM 681 N N . SER A 1 90 ? 19.761 -4.096 -0.569 1.00 91.56 90 SER A N 1
ATOM 682 C CA . SER A 1 90 ? 19.607 -3.071 0.470 1.00 91.56 90 SER A CA 1
ATOM 683 C C . SER A 1 90 ? 18.304 -3.284 1.235 1.00 91.56 90 SER A C 1
ATOM 685 O O . SER A 1 90 ? 17.268 -3.609 0.659 1.00 91.56 90 SER A O 1
ATOM 687 N N . ALA A 1 91 ? 18.363 -3.129 2.557 1.00 84.38 91 ALA A N 1
ATOM 688 C CA . ALA A 1 91 ? 17.179 -3.022 3.398 1.00 84.38 91 ALA A CA 1
ATOM 689 C C . ALA A 1 91 ? 17.050 -1.558 3.816 1.00 84.38 91 ALA A C 1
ATOM 691 O O . ALA A 1 91 ? 17.881 -1.055 4.575 1.00 84.38 91 ALA A O 1
ATOM 692 N N . GLU A 1 92 ? 16.030 -0.880 3.308 1.00 82.50 92 GLU A N 1
ATOM 693 C CA . GLU A 1 92 ? 15.860 0.561 3.484 1.00 82.50 92 GLU A CA 1
ATOM 694 C C . GLU A 1 92 ? 14.891 0.791 4.638 1.00 82.50 92 GLU A C 1
ATOM 696 O O . GLU A 1 92 ? 13.675 0.793 4.486 1.00 82.50 92 GLU A O 1
ATOM 701 N N . LYS A 1 93 ? 15.459 0.878 5.848 1.00 82.38 93 LYS A N 1
ATOM 702 C CA . LYS A 1 93 ? 14.687 1.059 7.085 1.00 82.38 93 LYS A CA 1
ATOM 703 C C . LYS A 1 93 ? 13.759 2.284 7.054 1.00 82.38 93 LYS A C 1
ATOM 705 O O . LYS A 1 93 ? 12.662 2.118 7.586 1.00 82.38 93 LYS A O 1
ATOM 710 N N . PRO A 1 94 ? 14.134 3.426 6.439 1.00 84.69 94 PRO A N 1
ATOM 711 C CA . PRO A 1 94 ? 13.236 4.574 6.324 1.00 84.69 94 PRO A CA 1
ATOM 712 C C . PRO A 1 94 ? 11.910 4.285 5.612 1.00 84.69 94 PRO A C 1
ATOM 714 O O . PRO A 1 94 ? 10.888 4.848 5.976 1.00 84.69 94 PRO A O 1
ATOM 717 N N . ARG A 1 95 ? 11.876 3.294 4.709 1.00 87.69 95 ARG A N 1
ATOM 718 C CA . ARG A 1 95 ? 10.662 2.886 3.976 1.00 87.69 95 ARG A CA 1
ATOM 719 C C . ARG A 1 95 ? 9.714 1.974 4.763 1.00 87.69 95 ARG A C 1
ATOM 721 O O . ARG A 1 95 ? 8.673 1.546 4.272 1.00 87.69 95 ARG A O 1
ATOM 728 N N . ARG A 1 96 ? 10.070 1.597 5.998 1.00 92.31 96 ARG A N 1
ATOM 729 C CA . ARG A 1 96 ? 9.261 0.709 6.862 1.00 92.31 96 ARG A CA 1
ATOM 730 C C . ARG A 1 96 ? 8.336 1.529 7.747 1.00 92.31 96 ARG A C 1
ATOM 732 O O . ARG A 1 96 ? 8.474 1.518 8.976 1.00 92.31 96 ARG A O 1
ATOM 739 N N . VAL A 1 97 ? 7.437 2.253 7.092 1.00 94.94 97 VAL A N 1
ATOM 740 C CA . VAL A 1 97 ? 6.461 3.139 7.723 1.00 94.94 97 VAL A CA 1
ATOM 741 C C . VAL A 1 97 ? 5.070 2.543 7.584 1.00 94.94 97 VAL A C 1
ATOM 743 O O . VAL A 1 97 ? 4.651 2.151 6.500 1.00 94.94 97 VAL A O 1
ATOM 746 N N . LEU A 1 98 ? 4.351 2.499 8.700 1.00 97.62 98 LEU A N 1
ATOM 747 C CA . LEU A 1 98 ? 2.900 2.375 8.751 1.00 97.62 98 LEU A CA 1
ATOM 748 C C . LEU A 1 98 ? 2.425 3.376 9.798 1.00 97.62 98 LEU A C 1
ATOM 750 O O . LEU A 1 98 ? 2.697 3.200 10.988 1.00 97.62 98 LEU A O 1
ATOM 754 N N . ALA A 1 99 ? 1.792 4.450 9.346 1.00 97.62 99 ALA A N 1
ATOM 755 C CA . ALA A 1 99 ? 1.450 5.599 10.165 1.00 97.62 99 ALA A CA 1
ATOM 756 C C . ALA A 1 99 ? -0.032 5.953 10.055 1.00 97.62 99 ALA A C 1
ATOM 758 O O . ALA A 1 99 ? -0.677 5.719 9.035 1.00 97.62 99 ALA A O 1
ATOM 759 N N . ARG A 1 100 ? -0.541 6.545 11.132 1.00 97.88 100 ARG A N 1
ATOM 760 C CA . ARG A 1 100 ? -1.882 7.098 11.278 1.00 97.88 100 ARG A CA 1
ATOM 761 C C . ARG A 1 100 ? -1.750 8.563 11.664 1.00 97.88 100 ARG A C 1
ATOM 763 O O . ARG A 1 100 ? -1.251 8.869 12.748 1.00 97.88 100 ARG A O 1
ATOM 770 N N . LEU A 1 101 ? -2.220 9.456 10.806 1.00 97.25 101 LEU A N 1
ATOM 771 C CA . LEU A 1 101 ? -2.109 10.902 10.952 1.00 97.25 101 LEU A CA 1
ATOM 772 C C . LEU A 1 101 ? -3.517 11.498 11.075 1.00 97.25 101 LEU A C 1
ATOM 774 O O . LEU A 1 101 ? -4.296 11.397 10.128 1.00 97.25 101 LEU A O 1
ATOM 778 N N . PRO A 1 102 ? -3.883 12.121 12.205 1.00 96.50 102 PRO A N 1
ATOM 779 C CA . PRO A 1 102 ? -5.110 12.907 12.273 1.00 96.50 102 PRO A CA 1
ATOM 780 C C . PRO A 1 102 ? -5.113 13.999 11.202 1.00 96.50 102 PRO A C 1
ATOM 782 O O . PRO A 1 102 ? -4.078 14.624 10.969 1.00 96.50 102 PRO A O 1
ATOM 785 N N . ILE A 1 103 ? -6.255 14.233 10.558 1.00 94.69 103 ILE A N 1
ATOM 786 C CA . ILE A 1 103 ? -6.414 15.254 9.518 1.00 94.69 103 ILE A CA 1
ATOM 787 C C . ILE A 1 103 ? -7.309 16.382 10.036 1.00 94.69 103 ILE A C 1
ATOM 789 O O . ILE A 1 103 ? -8.359 16.129 10.619 1.00 94.69 103 ILE A O 1
ATOM 793 N N . ALA A 1 104 ? -6.924 17.626 9.753 1.00 93.31 104 ALA A N 1
ATOM 794 C CA . ALA A 1 104 ? -7.777 18.803 9.866 1.00 93.31 104 ALA A CA 1
ATOM 795 C C . ALA A 1 104 ? -7.730 19.601 8.553 1.00 93.31 104 ALA A C 1
ATOM 797 O O . ALA A 1 104 ? -6.651 19.911 8.043 1.00 93.31 104 ALA A O 1
ATOM 798 N N . ASP A 1 105 ? -8.895 19.913 7.977 1.00 89.12 105 ASP A N 1
ATOM 799 C CA . ASP A 1 105 ? -9.024 20.701 6.735 1.00 89.12 105 ASP A CA 1
ATOM 800 C C . ASP A 1 105 ? -8.135 20.201 5.574 1.00 89.12 105 ASP A C 1
ATOM 802 O O . ASP A 1 105 ? -7.505 20.958 4.821 1.00 89.12 105 ASP A O 1
ATOM 806 N N . GLY A 1 106 ? -8.089 18.878 5.417 1.00 89.00 106 GLY A N 1
ATOM 807 C CA . GLY A 1 106 ? -7.349 18.180 4.373 1.00 89.00 106 GLY A CA 1
ATOM 808 C C . GLY A 1 106 ? -5.838 18.168 4.581 1.00 89.00 106 GLY A C 1
ATOM 809 O O . GLY A 1 106 ? -5.120 17.970 3.604 1.00 89.00 106 GLY A O 1
ATOM 810 N N . ARG A 1 107 ? -5.343 18.438 5.793 1.00 93.31 107 ARG A N 1
ATOM 811 C CA . ARG A 1 107 ? -3.914 18.416 6.136 1.00 93.31 107 ARG A CA 1
ATOM 812 C C . ARG A 1 107 ? -3.669 17.567 7.385 1.00 93.31 107 ARG A C 1
ATOM 814 O O . ARG A 1 107 ? -4.465 17.662 8.318 1.00 93.31 107 ARG A O 1
ATOM 821 N N . PRO A 1 108 ? -2.580 16.784 7.439 1.00 95.38 108 PRO A N 1
ATOM 822 C CA . PRO A 1 108 ? -2.138 16.164 8.679 1.00 95.38 108 PRO A CA 1
ATOM 823 C C . PRO A 1 108 ? -1.960 17.202 9.792 1.00 95.38 108 PRO A C 1
ATOM 825 O O . PRO A 1 108 ? -1.424 18.290 9.566 1.00 95.38 108 PRO A O 1
ATOM 828 N N . VAL A 1 109 ? -2.409 16.866 10.997 1.00 96.38 109 VAL A N 1
ATOM 829 C CA . VAL A 1 109 ? -2.192 17.676 12.195 1.00 96.38 109 VAL A CA 1
ATOM 830 C C . VAL A 1 109 ? -0.752 17.477 12.662 1.00 96.38 109 VAL A C 1
ATOM 832 O O . VAL A 1 109 ? -0.313 16.351 12.903 1.00 96.38 109 VAL A O 1
ATOM 835 N N . LEU A 1 110 ? -0.027 18.587 12.795 1.00 96.19 110 LEU A N 1
ATOM 836 C CA . LEU A 1 110 ? 1.395 18.603 13.134 1.00 96.19 110 LEU A CA 1
ATOM 837 C C . LEU A 1 110 ? 1.667 17.901 14.470 1.00 96.19 110 LEU A C 1
ATOM 839 O O . LEU A 1 110 ? 1.005 18.185 15.470 1.00 96.19 110 LEU A O 1
ATOM 843 N N . GLY A 1 111 ? 2.641 16.990 14.479 1.00 95.69 111 GLY A N 1
ATOM 844 C CA . GLY A 1 111 ? 3.073 16.233 15.659 1.00 95.69 111 GLY A CA 1
ATOM 845 C C . GLY A 1 111 ? 2.009 15.348 16.325 1.00 95.69 111 GLY A C 1
ATOM 846 O O . GLY A 1 111 ? 2.244 14.857 17.427 1.00 95.69 111 GLY A O 1
ATOM 847 N N . ALA A 1 112 ? 0.839 15.158 15.707 1.00 96.12 112 ALA A N 1
ATOM 848 C CA . ALA A 1 112 ? -0.257 14.360 16.265 1.00 96.12 112 ALA A CA 1
ATOM 849 C C . ALA A 1 112 ? -0.344 12.946 15.666 1.00 96.12 112 ALA A C 1
ATOM 851 O O . ALA A 1 112 ? -1.230 12.166 16.029 1.00 96.12 112 ALA A O 1
ATOM 852 N N . GLY A 1 113 ? 0.536 12.621 14.720 1.00 97.19 113 GLY A N 1
ATOM 853 C CA . GLY A 1 113 ? 0.608 11.312 14.099 1.00 97.19 113 GLY A CA 1
ATOM 854 C C . GLY A 1 113 ? 1.173 10.248 15.033 1.00 97.19 113 GLY A C 1
ATOM 855 O O . GLY A 1 113 ? 1.899 10.527 15.986 1.00 97.19 113 GLY A O 1
ATOM 856 N N . ALA A 1 114 ? 0.844 8.998 14.728 1.00 97.50 114 ALA A N 1
ATOM 857 C CA . ALA A 1 114 ? 1.440 7.835 15.363 1.00 97.50 114 ALA A CA 1
ATOM 858 C C . ALA A 1 114 ? 1.887 6.828 14.306 1.00 97.50 114 ALA A C 1
ATOM 860 O O . ALA A 1 114 ? 1.215 6.669 13.287 1.00 97.50 114 ALA A O 1
ATOM 861 N N . ARG A 1 115 ? 2.988 6.113 14.546 1.00 97.38 115 ARG A N 1
ATOM 862 C CA . ARG A 1 115 ? 3.465 5.058 13.642 1.00 97.38 115 ARG A CA 1
ATOM 863 C C . ARG A 1 115 ? 3.742 3.751 14.353 1.00 97.38 115 ARG A C 1
ATOM 865 O O . ARG A 1 115 ? 4.113 3.719 15.524 1.00 97.38 115 ARG A O 1
ATOM 872 N N . LEU A 1 116 ? 3.627 2.658 13.614 1.00 97.31 116 LEU A N 1
ATOM 873 C CA . LEU A 1 116 ? 4.106 1.368 14.075 1.00 97.31 116 LEU A CA 1
ATOM 874 C C . LEU A 1 116 ? 5.645 1.416 14.203 1.00 97.31 116 LEU A C 1
ATOM 876 O O . LEU A 1 116 ? 6.321 1.915 13.295 1.00 97.31 116 LEU A O 1
ATOM 880 N N . PRO A 1 117 ? 6.237 0.911 15.302 1.00 94.38 117 PRO A N 1
ATOM 881 C CA . PRO A 1 117 ? 7.683 0.810 15.424 1.00 94.38 117 PRO A CA 1
ATOM 882 C C . PRO A 1 117 ? 8.290 -0.025 14.298 1.00 94.38 117 PRO A C 1
ATOM 884 O O . PRO A 1 117 ? 7.727 -1.033 13.884 1.00 94.38 117 PRO A O 1
ATOM 887 N N . SER A 1 118 ? 9.483 0.332 13.832 1.00 87.50 118 SER A N 1
ATOM 888 C CA . SER A 1 118 ? 10.202 -0.489 12.855 1.00 87.50 118 SER A CA 1
ATOM 889 C C . SER A 1 118 ? 10.897 -1.694 13.519 1.00 87.50 118 SER A C 1
ATOM 891 O O . SER A 1 118 ? 11.189 -1.719 14.717 1.00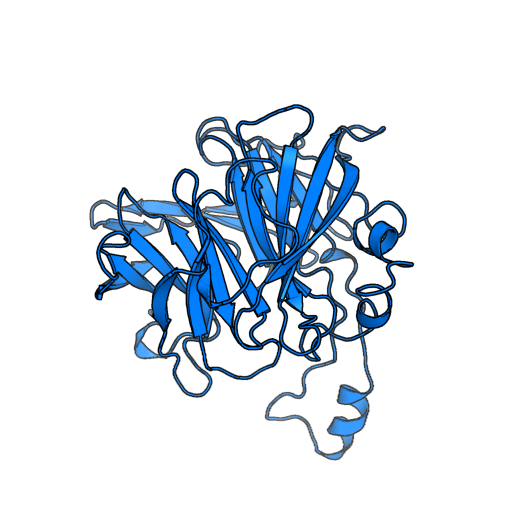 87.50 118 SER A O 1
ATOM 893 N N . GLY A 1 119 ? 11.234 -2.715 12.725 1.00 87.12 119 GLY A N 1
ATOM 894 C CA . GLY A 1 119 ? 12.013 -3.869 13.192 1.00 87.12 119 GLY A CA 1
ATOM 895 C C . GLY A 1 119 ? 11.182 -4.891 13.974 1.00 87.12 119 GLY A C 1
ATOM 896 O O . GLY A 1 119 ? 10.084 -5.234 13.551 1.00 87.12 119 GLY A O 1
ATOM 897 N N . LYS A 1 120 ? 11.721 -5.414 15.089 1.00 89.50 120 LYS A N 1
ATOM 898 C CA . LYS A 1 120 ? 11.125 -6.540 15.844 1.00 89.50 120 LYS A CA 1
ATOM 899 C C . LYS A 1 120 ? 9.753 -6.236 16.457 1.00 89.50 120 LYS A C 1
ATOM 901 O O . LYS A 1 120 ? 8.957 -7.152 16.596 1.00 89.50 120 LYS A O 1
ATOM 906 N N . ARG A 1 121 ? 9.498 -4.977 16.828 1.00 90.69 121 ARG A N 1
ATOM 907 C CA . ARG A 1 121 ? 8.199 -4.519 17.359 1.00 90.69 121 ARG A CA 1
ATOM 908 C C . ARG A 1 121 ? 7.201 -4.145 16.249 1.00 90.69 121 ARG A C 1
ATOM 910 O O . ARG A 1 121 ? 6.062 -3.815 16.548 1.00 90.69 121 ARG A O 1
ATOM 917 N N . GLY A 1 122 ? 7.642 -4.174 14.990 1.00 93.69 122 GLY A N 1
ATOM 918 C CA . GLY A 1 122 ? 6.848 -3.796 13.827 1.00 93.69 122 GLY A CA 1
ATOM 919 C C . GLY A 1 122 ? 6.333 -4.970 13.017 1.00 93.69 122 GLY A C 1
ATOM 920 O O . GLY A 1 122 ? 6.498 -6.131 13.389 1.00 93.69 122 GLY A O 1
ATOM 921 N N . LEU A 1 123 ? 5.793 -4.649 11.840 1.00 96.12 123 LEU A N 1
ATOM 922 C CA . LEU A 1 123 ? 5.214 -5.620 10.912 1.00 96.12 123 LEU A CA 1
ATOM 923 C C . LEU A 1 123 ? 6.212 -6.717 10.507 1.00 96.12 123 LEU A C 1
ATOM 925 O O . LEU A 1 123 ? 5.919 -7.901 10.623 1.00 96.12 123 LEU A O 1
ATOM 929 N N . VAL A 1 124 ? 7.430 -6.333 10.109 1.00 94.44 124 VAL A N 1
ATOM 930 C CA . VAL A 1 124 ? 8.487 -7.294 9.729 1.00 94.44 124 VAL A CA 1
ATOM 931 C C . VAL A 1 124 ? 8.874 -8.203 10.901 1.00 94.44 124 VAL A C 1
ATOM 933 O O . VAL A 1 124 ? 9.202 -9.365 10.694 1.00 94.44 124 VAL A O 1
ATOM 936 N N . GLY A 1 125 ? 8.846 -7.684 12.131 1.00 95.69 125 GLY A N 1
ATOM 937 C CA . GLY A 1 125 ? 9.091 -8.472 13.335 1.00 95.69 125 GLY A CA 1
ATOM 938 C C . GLY A 1 125 ? 7.984 -9.483 13.607 1.00 95.69 125 GLY A C 1
ATOM 939 O O . GLY A 1 125 ? 8.279 -10.647 13.856 1.00 95.69 125 GLY A O 1
ATOM 940 N N . ALA A 1 126 ? 6.727 -9.054 13.491 1.00 97.19 126 ALA A N 1
ATOM 941 C CA . ALA A 1 126 ? 5.558 -9.909 13.679 1.00 97.19 126 ALA A CA 1
ATOM 942 C C . ALA A 1 126 ? 5.470 -11.047 12.648 1.00 97.19 126 ALA A C 1
ATOM 944 O O . ALA A 1 126 ? 4.940 -12.109 12.954 1.00 97.19 126 ALA A O 1
ATOM 945 N N . LEU A 1 127 ? 6.011 -10.838 11.445 1.00 97.75 127 LEU A N 1
ATOM 946 C CA . LEU A 1 127 ? 6.023 -11.827 10.363 1.00 97.75 127 LEU A CA 1
ATOM 947 C C . LEU A 1 127 ? 7.298 -12.684 10.316 1.00 97.75 127 LEU A C 1
ATOM 949 O O . LEU A 1 127 ? 7.401 -13.560 9.461 1.00 97.75 127 LEU A O 1
ATOM 953 N N . ALA A 1 128 ? 8.284 -12.434 11.184 1.00 96.69 128 ALA A N 1
ATOM 954 C CA . ALA A 1 128 ? 9.619 -13.028 11.068 1.00 96.69 128 ALA A CA 1
ATOM 955 C C . ALA A 1 128 ? 9.608 -14.565 11.102 1.00 96.69 128 ALA A C 1
ATOM 957 O O . ALA A 1 128 ? 10.316 -15.196 10.317 1.00 96.69 128 ALA A O 1
ATOM 958 N N . ASP A 1 129 ? 8.777 -15.133 11.976 1.00 96.38 129 ASP A N 1
ATOM 959 C CA . ASP A 1 129 ? 8.623 -16.577 12.166 1.00 96.38 129 ASP A CA 1
ATOM 960 C C . ASP A 1 129 ? 7.357 -17.126 11.477 1.00 96.38 129 ASP A C 1
ATOM 962 O O . ASP A 1 129 ? 6.976 -18.277 11.694 1.00 96.38 129 ASP A O 1
ATOM 966 N N . ASP A 1 130 ? 6.689 -16.319 10.641 1.00 97.94 130 ASP A N 1
ATOM 967 C CA . ASP A 1 130 ? 5.524 -16.772 9.883 1.00 97.94 130 ASP A CA 1
ATOM 968 C C . ASP A 1 130 ? 5.939 -17.812 8.834 1.00 97.94 130 ASP A C 1
ATOM 970 O O . ASP A 1 130 ? 6.791 -17.554 7.982 1.00 97.94 130 ASP A O 1
ATOM 974 N N . GLU A 1 131 ? 5.298 -18.981 8.860 1.00 97.25 131 GLU A N 1
ATOM 975 C CA . GLU A 1 131 ? 5.663 -20.117 8.002 1.00 97.25 131 GLU A CA 1
ATOM 976 C C . GLU A 1 131 ? 5.474 -19.848 6.496 1.00 97.25 131 GLU A C 1
ATOM 978 O O . GLU A 1 131 ? 6.101 -20.510 5.668 1.00 97.25 131 GLU A O 1
ATOM 983 N N . HIS A 1 132 ? 4.631 -18.875 6.133 1.00 98.00 132 HIS A N 1
ATOM 984 C CA . HIS A 1 132 ? 4.344 -18.522 4.744 1.00 98.00 132 HIS A CA 1
ATOM 985 C C . HIS A 1 132 ? 5.161 -17.307 4.290 1.00 98.00 132 HIS A C 1
ATOM 987 O O . HIS A 1 132 ? 5.727 -17.324 3.198 1.00 98.00 132 HIS A O 1
ATOM 993 N N . LEU A 1 133 ? 5.218 -16.251 5.108 1.00 98.38 133 LEU A N 1
ATOM 994 C CA . LEU A 1 133 ? 5.770 -14.946 4.724 1.00 98.38 133 LEU A CA 1
ATOM 995 C C . LEU A 1 133 ? 7.197 -14.710 5.222 1.00 98.38 133 LEU A C 1
ATOM 997 O O . LEU A 1 133 ? 7.961 -14.025 4.539 1.00 98.38 133 LEU A O 1
ATOM 1001 N N . GLY A 1 134 ? 7.593 -15.315 6.345 1.00 97.75 134 GLY A N 1
ATOM 1002 C CA . GLY A 1 134 ? 8.941 -15.210 6.910 1.00 97.75 134 GLY A CA 1
ATOM 1003 C C . GLY A 1 134 ? 10.062 -15.472 5.889 1.00 97.75 134 GLY A C 1
ATOM 1004 O O . GLY A 1 134 ? 10.979 -14.649 5.779 1.00 97.75 134 GLY A O 1
ATOM 1005 N N . PRO A 1 135 ? 9.979 -16.533 5.053 1.00 97.50 135 PRO A N 1
ATOM 1006 C CA . PRO A 1 135 ? 10.970 -16.808 4.008 1.00 97.50 135 PRO A CA 1
ATOM 1007 C C . PRO A 1 135 ? 11.141 -15.689 2.965 1.00 97.50 135 PRO A C 1
ATOM 1009 O O . PRO A 1 135 ? 12.213 -15.567 2.369 1.00 97.50 135 PRO A O 1
ATOM 1012 N N . PHE A 1 136 ? 10.120 -14.854 2.752 1.00 97.69 136 PHE A N 1
ATOM 1013 C CA . PHE A 1 136 ? 10.106 -13.806 1.727 1.00 97.69 136 PHE A CA 1
ATOM 1014 C C . PHE A 1 136 ? 10.566 -12.437 2.239 1.00 97.69 136 PHE A C 1
ATOM 1016 O O . PHE A 1 136 ? 10.894 -11.573 1.429 1.00 97.69 136 PHE A O 1
ATOM 1023 N N . LEU A 1 137 ? 10.695 -12.242 3.558 1.00 96.12 137 LEU A N 1
ATOM 1024 C CA . LEU A 1 137 ? 11.128 -10.968 4.162 1.00 96.12 137 LEU A CA 1
ATOM 1025 C C . LEU A 1 137 ? 12.562 -10.553 3.788 1.00 96.12 137 LEU A C 1
ATOM 1027 O O . LEU A 1 137 ? 12.962 -9.407 3.995 1.00 96.12 137 LEU A O 1
ATOM 1031 N N . ARG A 1 138 ? 13.372 -11.495 3.289 1.00 94.56 138 ARG A N 1
ATOM 1032 C CA . ARG A 1 138 ? 14.757 -11.255 2.844 1.00 94.56 138 ARG A CA 1
ATOM 1033 C C . ARG A 1 138 ? 14.904 -11.230 1.324 1.00 94.56 138 ARG A C 1
ATOM 1035 O O . ARG A 1 138 ? 16.003 -10.968 0.833 1.00 94.56 138 ARG A O 1
ATOM 1042 N N . ILE A 1 139 ? 13.832 -11.533 0.599 1.00 96.19 139 ILE A N 1
ATOM 1043 C CA . ILE A 1 139 ? 13.800 -11.522 -0.860 1.00 96.19 139 ILE A CA 1
ATOM 1044 C C . ILE A 1 139 ? 13.425 -10.101 -1.300 1.00 96.19 139 ILE A C 1
ATOM 1046 O O . ILE A 1 139 ? 12.577 -9.478 -0.661 1.00 96.19 139 ILE A O 1
ATOM 1050 N N . PRO A 1 140 ? 14.053 -9.551 -2.350 1.00 95.94 140 PRO A N 1
ATOM 1051 C CA . PRO A 1 140 ? 13.676 -8.238 -2.845 1.00 95.94 140 PRO A CA 1
ATOM 1052 C C . PRO A 1 140 ? 12.239 -8.177 -3.368 1.00 95.94 140 PRO A C 1
ATOM 1054 O O . PRO A 1 140 ? 11.786 -9.128 -4.000 1.00 95.94 140 PRO A O 1
ATOM 1057 N N . GLY A 1 141 ? 11.548 -7.050 -3.184 1.00 94.19 141 GLY A N 1
ATOM 1058 C CA . GLY A 1 141 ? 10.142 -6.894 -3.590 1.00 94.19 141 GLY A CA 1
ATOM 1059 C C . GLY A 1 141 ? 9.904 -7.193 -5.078 1.00 94.19 141 GLY A C 1
ATOM 1060 O O . GLY A 1 141 ? 9.082 -8.037 -5.428 1.00 94.19 141 GLY A O 1
ATOM 1061 N N . LYS A 1 142 ? 10.746 -6.634 -5.962 1.00 92.75 142 LYS A N 1
ATOM 1062 C CA . LYS A 1 142 ? 10.719 -6.886 -7.425 1.00 92.75 142 LYS A CA 1
ATOM 1063 C C . LYS A 1 142 ? 11.161 -8.303 -7.844 1.00 92.75 142 LYS A C 1
ATOM 1065 O O . LYS A 1 142 ? 11.117 -8.624 -9.030 1.00 92.75 142 LYS A O 1
ATOM 1070 N N . ASP A 1 143 ? 11.537 -9.148 -6.882 1.00 95.44 143 ASP A N 1
ATOM 1071 C CA . ASP A 1 143 ? 11.852 -10.571 -7.050 1.00 95.44 143 ASP A CA 1
ATOM 1072 C C . ASP A 1 143 ? 10.786 -11.467 -6.374 1.00 95.44 143 ASP A C 1
ATOM 1074 O O . ASP A 1 143 ? 11.093 -12.586 -5.959 1.00 95.44 143 ASP A O 1
ATOM 1078 N N . ASN A 1 144 ? 9.543 -10.979 -6.234 1.00 96.69 144 ASN A N 1
ATOM 1079 C CA . ASN A 1 144 ? 8.445 -11.634 -5.502 1.00 96.69 144 ASN A CA 1
ATOM 1080 C C . ASN A 1 144 ? 8.676 -11.734 -3.980 1.00 96.69 144 ASN A C 1
ATOM 1082 O O . ASN A 1 144 ? 8.115 -12.607 -3.320 1.00 96.69 144 ASN A O 1
ATOM 1086 N N . GLY A 1 145 ? 9.534 -10.881 -3.420 1.00 97.50 145 GLY A N 1
ATOM 1087 C CA . GLY A 1 145 ? 9.714 -10.745 -1.977 1.00 97.50 145 GLY A CA 1
ATOM 1088 C C . GLY A 1 145 ? 8.582 -9.977 -1.305 1.00 97.50 145 GLY A C 1
ATOM 1089 O O . GLY A 1 145 ? 7.641 -9.555 -1.969 1.00 97.50 145 GLY A O 1
ATOM 1090 N N . PHE A 1 146 ? 8.680 -9.806 0.014 1.00 97.62 146 PHE A N 1
ATOM 1091 C CA . PHE A 1 146 ? 7.698 -9.040 0.785 1.00 97.62 146 PHE A CA 1
ATOM 1092 C C . PHE A 1 146 ? 7.672 -7.573 0.345 1.00 97.62 146 PHE A C 1
ATOM 1094 O O . PHE A 1 146 ? 8.705 -6.901 0.403 1.00 97.62 146 PHE A O 1
ATOM 1101 N N . ASP A 1 147 ? 6.502 -7.111 -0.087 1.00 97.38 147 ASP A N 1
ATOM 1102 C CA . ASP A 1 147 ? 6.299 -5.789 -0.668 1.00 97.38 147 ASP A CA 1
ATOM 1103 C C . ASP A 1 147 ? 4.850 -5.340 -0.468 1.00 97.38 147 ASP A C 1
ATOM 1105 O O . ASP A 1 147 ? 3.923 -5.974 -0.986 1.00 97.38 147 ASP A O 1
ATOM 1109 N N . VAL A 1 148 ? 4.662 -4.296 0.333 1.00 97.69 148 VAL A N 1
ATOM 1110 C CA . VAL A 1 148 ? 3.356 -3.698 0.627 1.00 97.69 148 VAL A CA 1
ATOM 1111 C C . VAL A 1 148 ? 3.113 -2.583 -0.379 1.00 97.69 148 VAL A C 1
ATOM 1113 O O . VAL A 1 148 ? 3.941 -1.689 -0.465 1.00 97.69 148 VAL A O 1
ATOM 1116 N N . GLU A 1 149 ? 1.987 -2.610 -1.088 1.00 97.25 149 GLU A N 1
ATOM 1117 C CA . GLU A 1 149 ? 1.592 -1.486 -1.952 1.00 97.25 149 GLU A CA 1
ATOM 1118 C C . GLU A 1 149 ? 0.189 -0.984 -1.588 1.00 97.25 149 GLU A C 1
ATOM 1120 O O . GLU A 1 149 ? 0.014 0.171 -1.218 1.00 97.25 149 GLU A O 1
ATOM 1125 N N . GLY A 1 150 ? -0.804 -1.875 -1.526 1.00 97.75 150 GLY A N 1
ATOM 1126 C CA . GLY A 1 150 ? -2.170 -1.466 -1.193 1.00 97.75 150 GLY A CA 1
ATOM 1127 C C . GLY A 1 150 ? -2.421 -1.216 0.295 1.00 97.75 150 GLY A C 1
ATOM 1128 O O . GLY A 1 150 ? -1.913 -1.939 1.158 1.00 97.75 150 GLY A O 1
ATOM 1129 N N . LEU A 1 151 ? -3.290 -0.250 0.605 1.00 98.44 151 LEU A N 1
ATOM 1130 C CA . LEU A 1 151 ? -3.720 0.054 1.971 1.00 98.44 151 LEU A CA 1
ATOM 1131 C C . LEU A 1 151 ? -5.210 0.427 2.021 1.00 98.44 151 LEU A C 1
ATOM 1133 O O . LEU A 1 151 ? -5.675 1.246 1.242 1.00 98.44 151 LEU A O 1
ATOM 1137 N N . ALA A 1 152 ? -5.954 -0.134 2.977 1.00 98.31 152 ALA A N 1
ATOM 1138 C CA . ALA A 1 152 ? -7.327 0.286 3.274 1.00 98.31 152 ALA A CA 1
ATOM 1139 C C . ALA A 1 152 ? -7.606 0.246 4.782 1.00 98.31 152 ALA A C 1
ATOM 1141 O O . ALA A 1 152 ? -7.441 -0.791 5.426 1.00 98.31 152 ALA A O 1
ATOM 1142 N N . ALA A 1 153 ? -8.064 1.355 5.355 1.00 97.75 153 ALA A N 1
ATOM 1143 C CA . ALA A 1 153 ? -8.470 1.450 6.753 1.00 97.75 153 ALA A CA 1
ATOM 1144 C C . ALA A 1 153 ? -9.985 1.253 6.874 1.00 97.75 153 ALA A C 1
ATOM 1146 O O . ALA A 1 153 ? -10.775 2.010 6.310 1.00 97.75 153 ALA A O 1
ATOM 1147 N N . LEU A 1 154 ? -10.400 0.211 7.593 1.00 96.38 154 LEU A N 1
ATOM 1148 C CA . LEU A 1 154 ? -11.791 -0.230 7.631 1.00 96.38 154 LEU A CA 1
ATOM 1149 C C . LEU A 1 154 ? -12.554 0.360 8.820 1.00 96.38 154 LEU A C 1
ATOM 1151 O O . LEU A 1 154 ? -12.008 0.539 9.909 1.00 96.38 154 LEU A O 1
ATOM 1155 N N . GLY A 1 155 ? -13.857 0.573 8.619 1.00 90.75 155 GLY A N 1
ATOM 1156 C CA . GLY A 1 155 ? -14.763 1.106 9.636 1.00 90.75 155 GLY A CA 1
ATOM 1157 C C . GLY A 1 155 ? -14.498 2.570 9.997 1.00 90.75 155 GLY A C 1
ATOM 1158 O O . GLY A 1 155 ? -13.661 3.244 9.394 1.00 90.75 155 GLY A O 1
ATOM 1159 N N . ASP A 1 156 ? -15.220 3.059 11.001 1.00 90.50 156 ASP A N 1
ATOM 1160 C CA . ASP A 1 156 ? -15.057 4.421 11.507 1.00 90.50 156 ASP A CA 1
ATOM 1161 C C . ASP A 1 156 ? -13.803 4.562 12.387 1.00 90.50 156 ASP A C 1
ATOM 1163 O O . ASP A 1 156 ? -13.378 3.582 13.012 1.00 90.50 156 ASP A O 1
ATOM 1167 N N . PRO A 1 157 ? -13.217 5.774 12.484 1.00 88.12 157 PRO A N 1
ATOM 1168 C CA . PRO A 1 157 ? -12.123 6.058 13.406 1.00 88.12 157 PRO A CA 1
ATOM 1169 C C . PRO A 1 157 ? -12.421 5.570 14.828 1.00 88.12 157 PRO A C 1
ATOM 1171 O O . PRO A 1 157 ? -13.367 6.016 15.478 1.00 88.12 157 PRO A O 1
ATOM 1174 N N . ALA A 1 158 ? -11.578 4.671 15.326 1.00 87.81 158 ALA A N 1
ATOM 1175 C CA . ALA A 1 158 ? -11.706 4.073 16.647 1.00 87.81 158 ALA A CA 1
ATOM 1176 C C . ALA A 1 158 ? -10.332 3.932 17.313 1.00 87.81 158 ALA A C 1
ATOM 1178 O O . ALA A 1 158 ? -9.287 4.069 16.672 1.00 87.81 158 ALA A O 1
ATOM 1179 N N . GLU A 1 159 ? -10.327 3.649 18.619 1.00 88.19 159 GLU A N 1
ATOM 1180 C CA . GLU A 1 159 ? -9.083 3.434 19.366 1.00 88.19 159 GLU A CA 1
ATOM 1181 C C . GLU A 1 159 ? -8.270 2.280 18.765 1.00 88.19 159 GLU A C 1
ATOM 1183 O O . GLU A 1 159 ? -7.070 2.429 18.542 1.00 88.19 159 GLU A O 1
ATOM 1188 N N . VAL A 1 160 ? -8.939 1.171 18.433 1.00 94.44 160 VAL A N 1
ATOM 1189 C CA . VAL A 1 160 ? -8.376 0.072 17.644 1.00 94.44 160 VAL A CA 1
ATOM 1190 C C . VAL A 1 160 ? -9.011 0.092 16.260 1.00 94.44 160 VAL A C 1
ATOM 1192 O O . VAL A 1 160 ? -10.232 0.067 16.141 1.00 94.44 160 VAL A O 1
ATOM 1195 N N . THR A 1 161 ? -8.180 0.156 15.226 1.00 95.94 161 THR A N 1
ATOM 1196 C CA . THR A 1 161 ? -8.590 0.204 13.822 1.00 95.94 161 THR A CA 1
ATOM 1197 C C . THR A 1 161 ? -8.117 -1.043 13.091 1.00 95.94 161 THR A C 1
ATOM 1199 O O . THR A 1 161 ? -6.961 -1.455 13.233 1.00 95.94 161 THR A O 1
ATOM 1202 N N . THR A 1 162 ? -8.998 -1.593 12.261 1.00 97.81 162 THR A N 1
ATOM 1203 C CA . THR A 1 162 ? -8.657 -2.651 11.316 1.00 97.81 162 THR A CA 1
ATOM 1204 C C . THR A 1 162 ? -8.073 -2.030 10.047 1.00 97.81 162 THR A C 1
ATOM 1206 O O . THR A 1 162 ? -8.738 -1.242 9.378 1.00 97.81 162 THR A O 1
ATOM 1209 N N . VAL A 1 163 ? -6.845 -2.397 9.688 1.00 98.38 163 VAL A N 1
ATOM 1210 C CA . VAL A 1 163 ? -6.182 -1.967 8.447 1.00 98.38 163 VAL A CA 1
ATOM 1211 C C . VAL A 1 163 ? -5.872 -3.187 7.592 1.00 98.38 163 VAL A C 1
ATOM 1213 O O . VAL A 1 163 ? -5.295 -4.159 8.077 1.00 98.38 163 VAL A O 1
ATOM 1216 N N . LEU A 1 164 ? -6.245 -3.137 6.317 1.00 98.75 164 LEU A N 1
ATOM 1217 C CA . LEU A 1 164 ? -5.818 -4.092 5.307 1.00 98.75 164 LEU A CA 1
ATOM 1218 C C . LEU A 1 164 ? -4.569 -3.571 4.602 1.00 98.75 164 LEU A C 1
ATOM 1220 O O . LEU A 1 164 ? -4.548 -2.430 4.147 1.00 98.75 164 LEU A O 1
ATOM 1224 N N . LEU A 1 165 ? -3.559 -4.428 4.480 1.00 98.81 165 LEU A N 1
ATOM 1225 C CA . LEU A 1 165 ? -2.415 -4.220 3.601 1.00 98.81 165 LEU A CA 1
ATOM 1226 C C . LEU A 1 165 ? -2.474 -5.209 2.442 1.00 98.81 165 LEU A C 1
ATOM 1228 O O . LEU A 1 165 ? -2.605 -6.418 2.647 1.00 98.81 165 LEU A O 1
ATOM 1232 N N . GLY A 1 166 ? -2.353 -4.684 1.232 1.00 98.75 166 GLY A N 1
ATOM 1233 C CA . GLY A 1 166 ? -2.224 -5.437 0.002 1.00 98.75 166 GLY A CA 1
ATOM 1234 C C . GLY A 1 166 ? -0.769 -5.728 -0.310 1.00 98.75 166 GLY A C 1
ATOM 1235 O O . GLY A 1 166 ? 0.039 -4.805 -0.395 1.00 98.75 166 GLY A O 1
ATOM 1236 N N . LEU A 1 167 ? -0.432 -7.006 -0.489 1.00 98.75 167 LEU A N 1
ATOM 1237 C CA . LEU A 1 167 ? 0.916 -7.386 -0.884 1.00 98.75 167 LEU A CA 1
ATOM 1238 C C . LEU A 1 167 ? 1.013 -7.523 -2.402 1.00 98.75 167 LEU A C 1
ATOM 1240 O O . LEU A 1 167 ? 0.371 -8.390 -3.009 1.00 98.75 167 LEU A O 1
ATOM 1244 N N . ARG A 1 168 ? 1.902 -6.738 -3.005 1.00 98.06 168 ARG A N 1
ATOM 1245 C CA . ARG A 1 168 ? 2.391 -6.990 -4.364 1.00 98.06 168 ARG A CA 1
ATOM 1246 C C . ARG A 1 168 ? 3.134 -8.308 -4.421 1.00 98.06 168 ARG A C 1
ATOM 1248 O O . ARG A 1 168 ? 3.003 -9.058 -5.380 1.00 98.06 168 ARG A O 1
ATOM 1255 N N . GLY A 1 169 ? 3.933 -8.574 -3.400 1.00 97.00 169 GLY A N 1
ATOM 1256 C CA . GLY A 1 169 ? 4.673 -9.808 -3.232 1.00 97.00 169 GLY A CA 1
ATOM 1257 C C . GLY A 1 169 ? 4.759 -10.169 -1.749 1.00 97.00 169 GLY A C 1
ATOM 1258 O O . GLY A 1 169 ? 4.772 -9.284 -0.894 1.00 97.00 169 GLY A O 1
ATOM 1259 N N . PRO A 1 170 ? 4.822 -11.463 -1.410 1.00 98.25 170 PRO A N 1
ATOM 1260 C CA . PRO A 1 170 ? 4.889 -12.596 -2.325 1.00 98.25 170 PRO A CA 1
ATOM 1261 C C . PRO A 1 170 ? 3.523 -13.029 -2.871 1.00 98.25 170 PRO A C 1
ATOM 1263 O O . PRO A 1 170 ? 2.515 -13.005 -2.170 1.00 98.25 170 PRO A O 1
ATOM 1266 N N . VAL A 1 171 ? 3.526 -13.549 -4.098 1.00 98.19 171 VAL A N 1
ATOM 1267 C CA . VAL A 1 171 ? 2.452 -14.410 -4.610 1.00 98.19 171 VAL A CA 1
ATOM 1268 C C . VAL A 1 171 ? 2.843 -15.873 -4.390 1.00 98.19 171 VAL A C 1
ATOM 1270 O O . VAL A 1 171 ? 3.881 -16.343 -4.869 1.00 98.19 171 VAL A O 1
ATOM 1273 N N . LEU A 1 172 ? 2.013 -16.609 -3.650 1.00 97.94 172 LEU A N 1
ATOM 1274 C CA . LEU A 1 172 ? 2.277 -17.967 -3.172 1.00 97.94 172 LEU A CA 1
ATOM 1275 C C . LEU A 1 172 ? 1.588 -18.993 -4.073 1.00 97.94 172 LEU A C 1
ATOM 1277 O O . LEU A 1 172 ? 0.389 -19.229 -3.964 1.00 97.94 172 LEU A O 1
ATOM 1281 N N . ARG A 1 173 ? 2.337 -19.612 -4.997 1.00 96.62 173 ARG A N 1
ATOM 1282 C CA . ARG A 1 173 ? 1.789 -20.586 -5.969 1.00 96.62 173 ARG A CA 1
ATOM 1283 C C . ARG A 1 173 ? 0.544 -20.045 -6.705 1.00 96.62 173 ARG A C 1
ATOM 1285 O O . ARG A 1 173 ? -0.414 -20.776 -6.941 1.00 96.62 173 ARG A O 1
ATOM 1292 N N . GLY A 1 174 ? 0.568 -18.758 -7.045 1.00 96.44 174 GLY A N 1
ATOM 1293 C CA . GLY A 1 174 ? -0.517 -18.069 -7.744 1.00 96.44 174 GLY A CA 1
ATOM 1294 C C . GLY A 1 174 ? -1.489 -17.287 -6.852 1.00 96.44 174 GLY A C 1
ATOM 1295 O O . GLY A 1 174 ? -2.292 -16.528 -7.385 1.00 96.44 174 GLY A O 1
ATOM 1296 N N . TRP A 1 175 ? -1.398 -17.429 -5.528 1.00 98.62 175 TRP A N 1
ATOM 1297 C CA . TRP A 1 175 ? -2.285 -16.763 -4.573 1.00 98.62 175 TRP A CA 1
ATOM 1298 C C . TRP A 1 175 ? -1.665 -15.471 -4.045 1.00 98.62 175 TRP A C 1
ATOM 1300 O O . TRP A 1 175 ? -0.563 -15.494 -3.494 1.00 98.62 175 TRP A O 1
ATOM 1310 N N . ALA A 1 176 ? -2.375 -14.359 -4.206 1.00 98.69 176 ALA A N 1
ATOM 1311 C CA . ALA A 1 176 ? -2.029 -13.085 -3.593 1.00 98.69 176 ALA A CA 1
ATOM 1312 C C . ALA A 1 176 ? -2.318 -13.113 -2.091 1.00 98.69 176 ALA A C 1
ATOM 1314 O O . ALA A 1 176 ? -3.082 -13.957 -1.614 1.00 98.69 176 ALA A O 1
ATOM 1315 N N . VAL A 1 177 ? -1.738 -12.168 -1.356 1.00 98.81 177 VAL A N 1
ATOM 1316 C CA . VAL A 1 177 ? -1.888 -12.074 0.096 1.00 98.81 177 VAL A CA 1
ATOM 1317 C C . VAL A 1 177 ? -2.379 -10.681 0.479 1.00 98.81 177 VAL A C 1
ATOM 1319 O O . VAL A 1 177 ? -1.818 -9.672 0.054 1.00 98.81 177 VAL A O 1
ATOM 1322 N N . LEU A 1 178 ? -3.407 -10.643 1.321 1.00 98.81 178 LEU A N 1
ATOM 1323 C CA . LEU A 1 178 ? -3.806 -9.473 2.095 1.00 98.81 178 LEU A CA 1
ATOM 1324 C C . LEU A 1 178 ? -3.479 -9.734 3.568 1.00 98.81 178 LEU A C 1
ATOM 1326 O O . LEU A 1 178 ? -3.691 -10.839 4.077 1.00 98.81 178 LEU A O 1
ATOM 1330 N N . LEU A 1 179 ? -2.986 -8.720 4.269 1.00 98.75 179 LEU A N 1
ATOM 1331 C CA . LEU A 1 179 ? -2.804 -8.755 5.717 1.00 98.75 179 LEU A CA 1
ATOM 1332 C C . LEU A 1 179 ? -3.874 -7.904 6.375 1.00 98.75 179 LEU A C 1
ATOM 1334 O O . LEU A 1 179 ? -3.991 -6.726 6.060 1.00 98.75 179 LEU A O 1
ATOM 1338 N N . ARG A 1 180 ? -4.609 -8.472 7.326 1.00 98.50 180 ARG A N 1
ATOM 1339 C CA . ARG A 1 180 ? -5.479 -7.705 8.214 1.00 98.50 180 ARG A CA 1
ATOM 1340 C C . ARG A 1 180 ? -4.758 -7.456 9.525 1.00 98.50 180 ARG A C 1
ATOM 1342 O O . ARG A 1 180 ? -4.379 -8.399 10.220 1.00 98.50 180 ARG A O 1
ATOM 1349 N N . LEU A 1 181 ? -4.572 -6.187 9.846 1.00 98.50 181 LEU A N 1
ATOM 1350 C CA . LEU A 1 181 ? -3.910 -5.713 11.048 1.00 98.50 181 LEU A CA 1
ATOM 1351 C C . LEU A 1 181 ? -4.944 -5.090 11.975 1.00 98.50 181 LEU A C 1
ATOM 1353 O O . LEU A 1 181 ? -5.749 -4.275 11.539 1.00 98.50 181 LEU A O 1
ATOM 1357 N N . GLU A 1 182 ? -4.876 -5.421 13.259 1.00 98.19 182 GLU A N 1
ATOM 1358 C CA . GLU A 1 182 ? -5.564 -4.648 14.295 1.00 98.19 182 GLU A CA 1
ATOM 1359 C C . GLU A 1 182 ? -4.539 -3.727 14.959 1.00 98.19 182 GLU A C 1
ATOM 1361 O O . GLU A 1 182 ? -3.573 -4.203 15.568 1.00 98.19 182 GLU A O 1
ATOM 1366 N N . LEU A 1 183 ? -4.721 -2.415 14.822 1.00 98.19 183 LEU A N 1
ATOM 1367 C CA . LEU A 1 183 ? -3.769 -1.392 15.261 1.00 98.19 183 LEU A CA 1
ATOM 1368 C C . LEU A 1 183 ? -4.416 -0.489 16.304 1.00 98.19 183 LEU A C 1
ATOM 1370 O O . LEU A 1 183 ? -5.493 0.047 16.072 1.00 98.19 183 LEU A O 1
ATOM 1374 N N . GLY A 1 184 ? -3.753 -0.294 17.442 1.00 97.00 184 GLY A N 1
ATOM 1375 C CA . GLY A 1 184 ? -4.207 0.624 18.491 1.00 97.00 184 GLY A CA 1
ATOM 1376 C C . GLY A 1 184 ? -3.078 1.497 19.038 1.00 97.00 184 GLY A C 1
ATOM 1377 O O . GLY A 1 184 ? -1.982 1.484 18.478 1.00 97.00 184 GLY A O 1
ATOM 1378 N N . PRO A 1 185 ? -3.302 2.236 20.137 1.00 96.88 185 PRO A N 1
ATOM 1379 C CA . PRO A 1 185 ? -2.272 3.074 20.746 1.00 96.88 185 PRO A CA 1
ATOM 1380 C C . PRO A 1 185 ? -1.101 2.239 21.280 1.00 96.88 185 PRO A C 1
ATOM 1382 O O . PRO A 1 185 ? -1.308 1.179 21.879 1.00 96.88 185 PRO A O 1
ATOM 1385 N N . GLY A 1 186 ? 0.121 2.711 21.046 1.00 96.31 186 GLY A N 1
ATOM 1386 C CA . GLY A 1 186 ? 1.347 2.178 21.633 1.00 96.31 186 GLY A CA 1
ATOM 1387 C C . GLY A 1 186 ? 1.500 2.517 23.115 1.00 96.31 186 GLY A C 1
ATOM 1388 O O . GLY A 1 186 ? 0.634 3.148 23.719 1.00 96.31 186 GLY A O 1
ATOM 1389 N N . GLU A 1 187 ? 2.611 2.068 23.700 1.00 92.75 187 GLU A N 1
ATOM 1390 C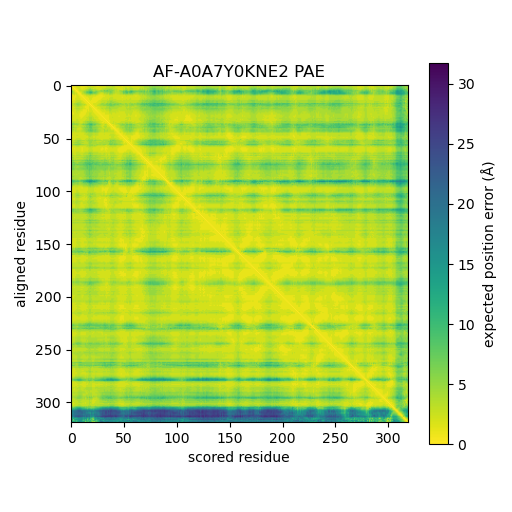 CA . GLU A 1 187 ? 2.991 2.443 25.070 1.00 92.75 187 GLU A CA 1
ATOM 1391 C C . GLU A 1 187 ? 3.442 3.908 25.131 1.00 92.75 187 GLU A C 1
ATOM 1393 O O . GLU A 1 187 ? 3.062 4.635 26.049 1.00 92.75 187 GLU A O 1
ATOM 1398 N N . ASP A 1 188 ? 4.198 4.342 24.120 1.00 93.50 188 ASP A N 1
ATOM 1399 C CA . ASP A 1 188 ? 4.710 5.702 24.008 1.00 93.50 188 ASP A CA 1
ATOM 1400 C C . ASP A 1 188 ? 3.796 6.594 23.143 1.00 93.50 188 ASP A C 1
ATOM 1402 O O . ASP A 1 188 ? 3.207 6.127 22.157 1.00 93.50 188 ASP A O 1
ATOM 1406 N N . PRO A 1 189 ? 3.689 7.902 23.454 1.00 92.12 189 PRO A N 1
ATOM 1407 C CA . PRO A 1 189 ? 3.036 8.865 22.573 1.00 92.12 189 PRO A CA 1
ATOM 1408 C C . PRO A 1 189 ? 3.648 8.837 21.167 1.00 92.12 189 PRO A C 1
ATOM 1410 O O . PRO A 1 189 ? 4.865 8.879 21.013 1.00 92.12 189 PRO A O 1
ATOM 1413 N N . GLY A 1 190 ? 2.801 8.784 20.138 1.00 95.25 190 GLY A N 1
ATOM 1414 C CA . GLY A 1 190 ? 3.252 8.693 18.745 1.00 95.25 190 GLY A CA 1
ATOM 1415 C C . GLY A 1 190 ? 3.620 7.276 18.282 1.00 95.25 190 GLY A C 1
ATOM 1416 O O . GLY A 1 190 ? 3.960 7.089 17.113 1.00 95.25 190 GLY A O 1
ATOM 1417 N N . GLU A 1 191 ? 3.496 6.253 19.134 1.00 96.75 191 GLU A N 1
ATOM 1418 C CA . GLU A 1 191 ? 3.601 4.854 18.709 1.00 96.75 191 GLU A CA 1
ATOM 1419 C C . GLU A 1 191 ? 2.216 4.223 18.480 1.00 96.75 191 GLU A C 1
ATOM 1421 O O . GLU A 1 191 ? 1.242 4.488 19.189 1.00 96.75 191 GLU A O 1
ATOM 1426 N N . LEU A 1 192 ? 2.129 3.347 17.477 1.00 97.81 192 LEU A N 1
ATOM 1427 C CA . LEU A 1 192 ? 1.040 2.388 17.303 1.00 97.81 192 LEU A CA 1
ATOM 1428 C C . LEU A 1 192 ? 1.475 1.020 17.835 1.00 97.81 192 LEU A C 1
ATOM 1430 O O . LEU A 1 192 ? 2.619 0.606 17.658 1.00 97.81 192 LEU A O 1
ATOM 1434 N N . ALA A 1 193 ? 0.541 0.278 18.419 1.00 97.44 193 ALA A N 1
ATOM 1435 C CA . ALA A 1 193 ? 0.716 -1.122 18.772 1.00 97.44 193 ALA A CA 1
ATOM 1436 C C . ALA A 1 193 ? -0.004 -2.025 17.770 1.00 97.44 193 ALA A C 1
ATOM 1438 O O . ALA A 1 193 ? -1.211 -1.895 17.550 1.00 97.44 193 ALA A O 1
ATOM 1439 N N . LEU A 1 194 ? 0.730 -2.999 17.234 1.00 97.81 194 LEU A N 1
ATOM 1440 C CA . LEU A 1 194 ? 0.162 -4.104 16.472 1.00 97.81 194 LEU A CA 1
ATOM 1441 C C . LEU A 1 194 ? -0.441 -5.134 17.430 1.00 97.81 194 LEU A C 1
ATOM 1443 O O . LEU A 1 194 ? 0.278 -5.791 18.179 1.00 97.81 194 LEU A O 1
ATOM 1447 N N . ARG A 1 195 ? -1.771 -5.251 17.428 1.00 97.31 195 ARG A N 1
ATOM 1448 C CA . ARG A 1 195 ? -2.522 -6.152 18.315 1.00 97.31 195 ARG A CA 1
ATOM 1449 C C . ARG A 1 195 ? -2.644 -7.552 17.736 1.00 97.31 195 ARG A C 1
ATOM 1451 O O . ARG A 1 195 ? -2.522 -8.526 18.470 1.00 97.31 195 ARG A O 1
ATOM 1458 N N . SER A 1 196 ? -2.887 -7.653 16.433 1.00 97.00 196 SER A N 1
ATOM 1459 C CA . SER A 1 196 ? -2.928 -8.934 15.730 1.00 97.00 196 SER A CA 1
ATOM 1460 C C . SER A 1 196 ? -2.662 -8.768 14.237 1.00 97.00 196 SER A C 1
ATOM 1462 O O . SER A 1 196 ? -2.826 -7.676 13.690 1.00 97.00 196 SER A O 1
ATOM 1464 N N . VAL A 1 197 ? -2.250 -9.869 13.607 1.00 97.88 197 VAL A N 1
ATOM 1465 C CA . VAL A 1 197 ? -2.076 -10.010 12.160 1.00 97.88 197 VAL A CA 1
ATOM 1466 C C . VAL A 1 197 ? -2.834 -11.258 11.728 1.00 97.88 197 VAL A C 1
ATOM 1468 O O . VAL A 1 197 ? -2.605 -12.334 12.281 1.00 97.88 197 VAL A O 1
ATOM 1471 N N . ALA A 1 198 ? -3.703 -11.130 10.734 1.00 98.00 198 ALA A N 1
ATOM 1472 C CA . ALA A 1 198 ? -4.320 -12.253 10.039 1.00 98.00 198 ALA A CA 1
ATOM 1473 C C . ALA A 1 198 ? -3.953 -12.207 8.552 1.00 98.00 198 ALA A C 1
ATOM 1475 O O . ALA A 1 198 ? -3.823 -11.131 7.968 1.00 98.00 198 ALA A O 1
ATOM 1476 N N . LYS A 1 199 ? -3.777 -13.381 7.942 1.00 98.00 199 LYS A N 1
ATOM 1477 C CA . LYS A 1 199 ? -3.485 -13.522 6.513 1.00 98.00 199 LYS A CA 1
ATOM 1478 C C . LYS A 1 199 ? -4.752 -13.938 5.789 1.00 98.00 199 LYS A C 1
ATOM 1480 O O . LYS A 1 199 ? -5.441 -14.851 6.231 1.00 98.00 199 LYS A O 1
ATOM 1485 N N . HIS A 1 200 ? -4.996 -13.306 4.656 1.00 98.62 200 HIS A N 1
ATOM 1486 C CA . HIS A 1 200 ? -6.047 -13.675 3.728 1.00 98.62 200 HIS A CA 1
ATOM 1487 C C . HIS A 1 200 ? -5.394 -13.947 2.375 1.00 98.62 200 HIS A C 1
ATOM 1489 O O . HIS A 1 200 ? -4.532 -13.181 1.942 1.00 98.62 200 HIS A O 1
ATOM 1495 N N . VAL A 1 201 ? -5.766 -15.042 1.719 1.00 98.75 201 VAL A N 1
ATOM 1496 C CA . VAL A 1 201 ? -5.238 -15.401 0.399 1.00 98.75 201 VAL A CA 1
ATOM 1497 C C . VAL A 1 201 ? -6.309 -15.243 -0.666 1.00 98.75 201 VAL A C 1
ATOM 1499 O O . VAL A 1 201 ? -7.450 -15.668 -0.488 1.00 98.75 201 VAL A O 1
ATOM 1502 N N . VAL A 1 202 ? -5.935 -14.626 -1.783 1.00 98.75 202 VAL A N 1
ATOM 1503 C CA . VAL A 1 202 ? -6.864 -14.254 -2.853 1.00 98.75 202 VAL A CA 1
ATOM 1504 C C . VAL A 1 202 ? -6.342 -14.786 -4.182 1.00 98.75 202 VAL A C 1
ATOM 1506 O O . VAL A 1 202 ? -5.197 -14.538 -4.563 1.00 98.75 202 VAL A O 1
ATOM 1509 N N . ASP A 1 203 ? -7.174 -15.529 -4.902 1.00 98.56 203 ASP A N 1
ATOM 1510 C CA . ASP A 1 203 ? -6.845 -16.028 -6.236 1.00 98.56 203 ASP A CA 1
ATOM 1511 C C . ASP A 1 203 ? -7.031 -14.920 -7.284 1.00 98.56 203 ASP A C 1
ATOM 1513 O O . ASP A 1 203 ? -8.080 -14.794 -7.915 1.00 98.56 203 ASP A O 1
ATOM 1517 N N . LEU A 1 204 ? -5.992 -14.097 -7.454 1.00 98.38 204 LEU A N 1
ATOM 1518 C CA . LEU A 1 204 ? -5.914 -13.052 -8.484 1.00 98.38 204 LEU A CA 1
ATOM 1519 C C . LEU A 1 204 ? -5.337 -13.577 -9.816 1.00 98.38 204 LEU A C 1
ATOM 1521 O O . LEU A 1 204 ? -4.941 -12.792 -10.686 1.00 98.38 204 LEU A O 1
ATOM 1525 N N . GLY A 1 205 ? -5.241 -14.903 -9.985 1.00 97.00 205 GLY A N 1
ATOM 1526 C CA . GLY A 1 205 ? -4.673 -15.526 -11.180 1.00 97.00 205 GLY A CA 1
ATOM 1527 C C . GLY A 1 205 ? -3.161 -15.320 -11.323 1.00 97.00 205 GLY A C 1
ATOM 1528 O O . GLY A 1 205 ? -2.673 -15.101 -12.430 1.00 97.00 205 GLY A O 1
ATOM 1529 N N . GLY A 1 206 ? -2.416 -15.362 -10.214 1.00 97.56 206 GLY A N 1
ATOM 1530 C CA . GLY A 1 206 ? -0.960 -15.175 -10.200 1.00 97.56 206 GLY A CA 1
ATOM 1531 C C . GLY A 1 206 ? -0.477 -13.727 -10.144 1.00 97.56 206 GLY A C 1
ATOM 1532 O O . GLY A 1 206 ? 0.728 -13.495 -10.233 1.00 97.56 206 GLY A O 1
ATOM 1533 N N . LEU A 1 207 ? -1.391 -12.773 -9.983 1.00 98.31 207 LEU A N 1
ATOM 1534 C CA . LEU A 1 207 ? -1.081 -11.362 -9.760 1.00 98.31 207 LEU A CA 1
ATOM 1535 C C . LEU A 1 207 ? -0.975 -11.043 -8.267 1.00 98.31 207 LEU A C 1
ATOM 1537 O O . LEU A 1 207 ? -1.563 -11.736 -7.441 1.00 98.31 207 LEU A O 1
ATOM 1541 N N . GLY A 1 208 ? -0.219 -9.999 -7.943 1.00 98.38 208 GLY A N 1
ATOM 1542 C CA . GLY A 1 208 ? -0.177 -9.379 -6.623 1.00 98.38 208 GLY A CA 1
ATOM 1543 C C . GLY A 1 208 ? -1.128 -8.189 -6.528 1.00 98.38 208 GLY A C 1
ATOM 1544 O O . GLY A 1 208 ? -1.750 -7.794 -7.518 1.00 98.38 208 GLY A O 1
ATOM 1545 N N . VAL A 1 209 ? -1.226 -7.616 -5.333 1.00 98.62 209 VAL A N 1
ATOM 1546 C CA . VAL A 1 209 ? -2.034 -6.423 -5.055 1.00 98.62 209 VAL A CA 1
ATOM 1547 C C . VAL A 1 209 ? -1.168 -5.183 -5.233 1.00 98.62 209 VAL A C 1
ATOM 1549 O O . VAL A 1 209 ? -0.148 -5.062 -4.565 1.00 98.62 209 VAL A O 1
ATOM 1552 N N . ARG A 1 210 ? -1.584 -4.291 -6.130 1.00 97.94 210 ARG A N 1
ATOM 1553 C CA . ARG A 1 210 ? -0.958 -2.987 -6.376 1.00 97.94 210 ARG A CA 1
ATOM 1554 C C . ARG A 1 210 ? -1.534 -1.898 -5.501 1.00 97.94 210 ARG A C 1
ATOM 1556 O O . ARG A 1 210 ? -0.800 -1.104 -4.956 1.00 97.94 210 ARG A O 1
ATOM 1563 N N . ASP A 1 211 ? -2.850 -1.891 -5.352 1.00 98.25 211 ASP A N 1
ATOM 1564 C CA . ASP A 1 211 ? -3.521 -0.895 -4.535 1.00 98.25 211 ASP A CA 1
ATOM 1565 C C . ASP A 1 211 ? -4.895 -1.401 -4.085 1.00 98.25 211 ASP A C 1
AT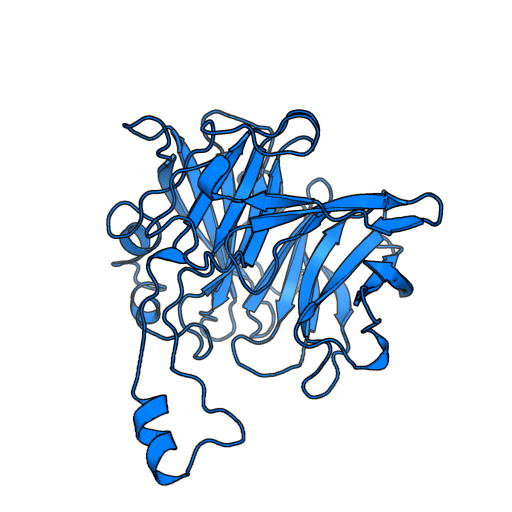OM 1567 O O . ASP A 1 211 ? -5.445 -2.358 -4.654 1.00 98.25 211 ASP A O 1
ATOM 1571 N N . LEU A 1 212 ? -5.436 -0.777 -3.044 1.00 98.50 212 LEU A N 1
ATOM 1572 C CA . LEU A 1 212 ? -6.737 -1.057 -2.460 1.00 98.50 212 LEU A CA 1
ATOM 1573 C C . LEU A 1 212 ? -7.556 0.231 -2.384 1.00 98.50 212 LEU A C 1
ATOM 1575 O O . LEU A 1 212 ? -7.069 1.261 -1.941 1.00 98.50 212 LEU A O 1
ATOM 1579 N N . ALA A 1 213 ? -8.840 0.152 -2.719 1.00 96.94 213 ALA A N 1
ATOM 1580 C CA . ALA A 1 213 ? -9.771 1.252 -2.483 1.00 96.94 213 ALA A CA 1
ATOM 1581 C C . ALA A 1 213 ? -11.085 0.729 -1.908 1.00 96.94 213 ALA A C 1
ATOM 1583 O O . ALA A 1 213 ? -11.591 -0.313 -2.326 1.00 96.94 213 ALA A O 1
ATOM 1584 N N . ARG A 1 214 ? -11.661 1.459 -0.954 1.00 95.19 214 ARG A N 1
ATOM 1585 C CA . ARG A 1 214 ? -13.003 1.165 -0.436 1.00 95.19 214 ARG A CA 1
ATOM 1586 C C . ARG A 1 214 ? 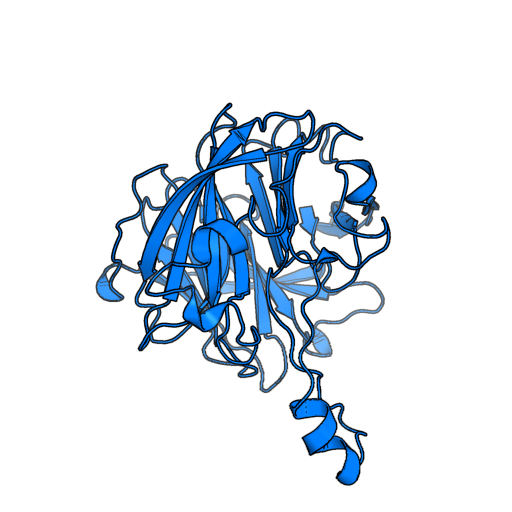-14.057 1.784 -1.348 1.00 95.19 214 ARG A C 1
ATOM 1588 O O . ARG A 1 214 ? -13.947 2.952 -1.713 1.00 95.19 214 ARG A O 1
ATOM 1595 N N . ASP A 1 215 ? -15.089 1.012 -1.661 1.00 93.50 215 ASP A N 1
ATOM 1596 C CA . ASP A 1 215 ? -16.298 1.471 -2.345 1.00 93.50 215 ASP A CA 1
ATOM 1597 C C . ASP A 1 215 ? -17.524 1.038 -1.531 1.00 93.50 215 ASP A C 1
ATOM 1599 O O . ASP A 1 215 ? -18.042 -0.072 -1.676 1.00 93.50 215 ASP A O 1
ATOM 1603 N N . GLY A 1 216 ? -17.929 1.897 -0.592 1.00 92.38 216 GLY A N 1
ATOM 1604 C CA . GLY A 1 216 ? -18.888 1.528 0.446 1.00 92.38 216 GLY A CA 1
ATOM 1605 C C . GLY A 1 216 ? -18.381 0.336 1.263 1.00 92.38 216 GLY A C 1
ATOM 1606 O O . GLY A 1 216 ? -17.297 0.394 1.845 1.00 92.38 216 GLY A O 1
ATOM 1607 N N . ASP A 1 217 ? -19.165 -0.741 1.275 1.00 95.19 217 ASP A N 1
ATOM 1608 C CA . ASP A 1 217 ? -18.833 -1.997 1.958 1.00 95.19 217 ASP A CA 1
ATOM 1609 C C . ASP A 1 217 ? -17.914 -2.910 1.125 1.00 95.19 217 ASP A C 1
ATOM 1611 O O . ASP A 1 217 ? -17.371 -3.890 1.642 1.00 95.19 217 ASP A O 1
ATOM 1615 N N . ASP A 1 218 ? -17.714 -2.610 -0.159 1.00 96.19 218 ASP A N 1
ATOM 1616 C CA . ASP A 1 218 ? -16.886 -3.409 -1.056 1.00 96.19 218 ASP A CA 1
ATOM 1617 C C . ASP A 1 218 ? -15.422 -2.950 -1.029 1.00 96.19 218 ASP A C 1
ATOM 1619 O O . ASP A 1 218 ? -15.102 -1.781 -0.802 1.00 96.19 218 ASP A O 1
ATOM 1623 N N . LEU A 1 219 ? -14.517 -3.887 -1.315 1.00 97.69 219 LEU A N 1
ATOM 1624 C CA . LEU A 1 219 ? -13.096 -3.610 -1.503 1.00 97.69 219 LEU A CA 1
ATOM 1625 C C . LEU A 1 219 ? -12.738 -3.768 -2.982 1.00 97.69 219 LEU A C 1
ATOM 1627 O O . LEU A 1 219 ? -12.924 -4.839 -3.564 1.00 97.69 219 LEU A O 1
ATOM 1631 N N . LEU A 1 220 ? -12.201 -2.712 -3.581 1.00 98.00 220 LEU A N 1
ATOM 1632 C CA . LEU A 1 220 ? -11.570 -2.756 -4.890 1.00 98.00 220 LEU A CA 1
ATOM 1633 C C . LEU A 1 220 ? -10.095 -3.116 -4.739 1.00 98.00 220 LEU A C 1
ATOM 1635 O O . LEU A 1 220 ? -9.405 -2.604 -3.860 1.00 98.00 220 LEU A O 1
ATOM 1639 N N . VAL A 1 221 ? -9.625 -3.992 -5.620 1.00 98.56 221 VAL A N 1
ATOM 1640 C CA . VAL A 1 221 ? -8.245 -4.472 -5.671 1.00 98.56 221 VAL A CA 1
ATOM 1641 C C . VAL A 1 221 ? -7.702 -4.186 -7.059 1.00 98.56 221 VAL A C 1
ATOM 1643 O O . VAL A 1 221 ? -8.175 -4.769 -8.041 1.00 98.56 221 VAL A O 1
ATOM 1646 N N . LEU A 1 222 ? -6.692 -3.324 -7.143 1.00 98.62 222 LEU A N 1
ATOM 1647 C CA . LEU A 1 222 ? -5.861 -3.236 -8.334 1.00 98.62 222 LEU A CA 1
ATOM 1648 C C . LEU A 1 222 ? -4.884 -4.416 -8.310 1.00 98.62 222 LEU A C 1
ATOM 1650 O O . LEU A 1 222 ? -4.060 -4.533 -7.404 1.00 98.62 222 LEU A O 1
ATOM 1654 N N . ALA A 1 223 ? -4.989 -5.310 -9.287 1.00 98.44 223 ALA A N 1
ATOM 1655 C CA . ALA A 1 223 ? -4.147 -6.493 -9.401 1.00 98.44 223 ALA A CA 1
ATOM 1656 C C . ALA A 1 223 ? -3.147 -6.336 -10.551 1.00 98.44 223 ALA A C 1
ATOM 1658 O O . ALA A 1 223 ? -3.535 -5.973 -11.664 1.00 98.44 223 ALA A O 1
ATOM 1659 N N . GLY A 1 224 ? -1.878 -6.667 -10.303 1.00 97.69 224 GLY A N 1
ATOM 1660 C CA . GLY A 1 224 ? -0.796 -6.543 -11.283 1.00 97.69 224 GLY A CA 1
ATOM 1661 C C . GLY A 1 224 ? 0.392 -7.482 -11.020 1.00 97.69 224 GLY A C 1
ATOM 1662 O O . GLY A 1 224 ? 0.415 -8.198 -10.018 1.00 97.69 224 GLY A O 1
ATOM 1663 N N . PRO A 1 225 ? 1.377 -7.559 -11.933 1.00 96.06 225 PRO A N 1
ATOM 1664 C CA . PRO A 1 225 ? 2.457 -8.547 -11.847 1.00 96.06 225 PRO A CA 1
ATOM 1665 C C . PRO A 1 225 ? 3.434 -8.262 -10.704 1.00 96.06 225 PRO A C 1
ATOM 1667 O O . PRO A 1 225 ? 3.819 -7.132 -10.503 1.00 96.06 225 PRO A O 1
ATOM 1670 N N . THR A 1 226 ? 3.973 -9.251 -9.998 1.00 92.81 226 THR A N 1
ATOM 1671 C CA . THR A 1 226 ? 4.882 -8.951 -8.863 1.00 92.81 226 THR A CA 1
ATOM 1672 C C . THR A 1 226 ? 6.252 -8.389 -9.275 1.00 92.81 226 THR A C 1
ATOM 1674 O O . THR A 1 226 ? 6.945 -7.748 -8.488 1.00 92.81 226 THR A O 1
ATOM 1677 N N . MET A 1 227 ? 6.641 -8.628 -10.529 1.00 89.69 227 MET A N 1
ATOM 1678 C CA . MET A 1 227 ? 7.923 -8.238 -11.115 1.00 89.69 227 MET A CA 1
ATOM 1679 C C . MET A 1 227 ? 7.747 -7.074 -12.106 1.00 89.69 227 MET A C 1
ATOM 1681 O O . MET A 1 227 ? 6.704 -6.438 -12.175 1.00 89.69 227 MET A O 1
ATOM 1685 N N . VAL A 1 228 ? 8.764 -6.821 -12.931 1.00 85.94 228 VAL A N 1
ATOM 1686 C CA . VAL A 1 228 ? 8.821 -5.716 -13.910 1.00 85.94 228 VAL A CA 1
ATOM 1687 C C . VAL A 1 228 ? 7.935 -5.898 -15.156 1.00 85.94 228 VAL A C 1
ATOM 1689 O O . VAL A 1 228 ? 8.154 -5.236 -16.168 1.00 85.94 228 VAL A O 1
ATOM 1692 N N . LEU A 1 229 ? 6.989 -6.840 -15.135 1.00 89.38 229 LEU A N 1
ATOM 1693 C CA . LEU A 1 229 ? 6.079 -7.062 -16.259 1.00 89.38 229 LEU A CA 1
ATOM 1694 C C . LEU A 1 229 ? 5.002 -5.977 -16.263 1.00 89.38 229 LEU A C 1
ATOM 1696 O O . LEU A 1 229 ? 4.436 -5.669 -15.221 1.00 89.38 229 LEU A O 1
ATOM 1700 N N . SER A 1 230 ? 4.666 -5.467 -17.446 1.00 88.69 230 SER A N 1
ATOM 1701 C CA . SER A 1 230 ? 3.620 -4.447 -17.596 1.00 88.69 230 SER A CA 1
ATOM 1702 C C . SER A 1 230 ? 2.208 -5.020 -17.465 1.00 88.69 230 SER A C 1
ATOM 1704 O O . SER A 1 230 ? 1.297 -4.321 -17.058 1.00 88.69 230 SER A O 1
ATOM 1706 N N . ARG A 1 231 ? 2.007 -6.298 -17.809 1.00 90.19 231 ARG A N 1
ATOM 1707 C CA . ARG A 1 231 ? 0.685 -6.924 -17.973 1.00 90.19 231 ARG A CA 1
ATOM 1708 C C . ARG A 1 231 ? 0.658 -8.371 -17.468 1.00 90.19 231 ARG A C 1
ATOM 1710 O O . ARG A 1 231 ? 1.715 -9.010 -17.450 1.00 90.19 231 ARG A O 1
ATOM 1717 N N . PRO A 1 232 ? -0.529 -8.931 -17.163 1.00 94.62 232 PRO A N 1
ATOM 1718 C CA . PRO A 1 232 ? -1.851 -8.285 -17.159 1.00 94.62 232 PRO A CA 1
ATOM 1719 C C . PRO A 1 232 ? -2.079 -7.399 -15.925 1.00 94.62 232 PRO A C 1
ATOM 1721 O O . PRO A 1 232 ? -1.442 -7.613 -14.897 1.00 94.62 232 PRO A O 1
ATOM 1724 N N . ALA A 1 233 ? -2.999 -6.437 -16.034 1.00 95.81 233 ALA A N 1
ATOM 1725 C CA . ALA A 1 233 ? -3.447 -5.583 -14.936 1.00 95.81 233 ALA A CA 1
ATOM 1726 C C . ALA A 1 233 ? -4.975 -5.430 -14.980 1.00 95.81 233 ALA A C 1
ATOM 1728 O O . ALA A 1 233 ? -5.552 -5.342 -16.063 1.0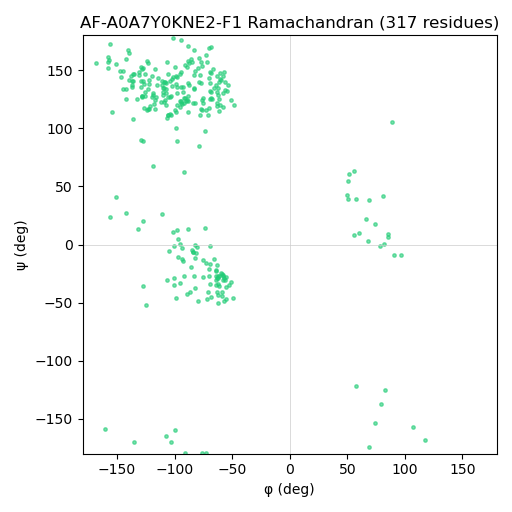0 95.81 233 ALA A O 1
ATOM 1729 N N . ARG A 1 234 ? -5.640 -5.425 -13.823 1.00 96.75 234 ARG A N 1
ATOM 1730 C CA . ARG A 1 234 ? -7.111 -5.356 -13.732 1.00 96.75 234 ARG A CA 1
ATOM 1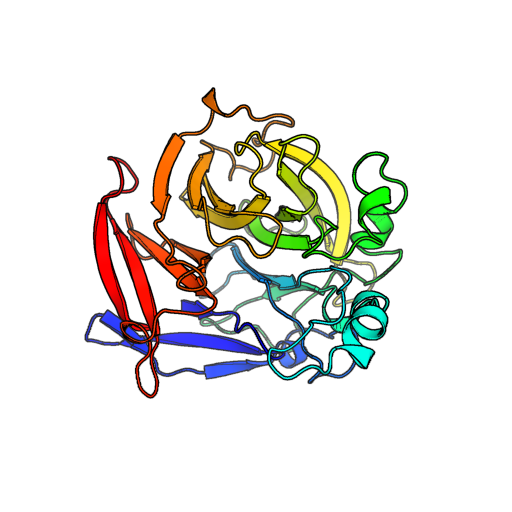731 C C . ARG A 1 234 ? -7.576 -4.831 -12.386 1.00 96.75 234 ARG A C 1
ATOM 1733 O O . ARG A 1 234 ? -6.868 -4.987 -11.394 1.00 96.75 234 ARG A O 1
ATOM 1740 N N . VAL A 1 235 ? -8.790 -4.290 -12.346 1.00 97.94 235 VAL A N 1
ATOM 1741 C CA . VAL A 1 235 ? -9.477 -3.956 -11.094 1.00 97.94 235 VAL A CA 1
ATOM 1742 C C . VAL A 1 235 ? -10.550 -4.999 -10.815 1.00 97.94 235 VAL A C 1
ATOM 1744 O O . VAL A 1 235 ? -11.408 -5.284 -11.655 1.00 97.94 235 VAL A O 1
ATOM 1747 N N . LEU A 1 236 ? -10.491 -5.570 -9.618 1.00 97.81 236 LEU A N 1
ATOM 1748 C CA . LEU A 1 236 ? -11.408 -6.588 -9.120 1.00 97.81 236 LEU A CA 1
ATOM 1749 C C . LEU A 1 236 ? -12.166 -6.044 -7.910 1.00 97.81 236 LEU A C 1
ATOM 1751 O O . LEU A 1 236 ? -11.646 -5.210 -7.174 1.00 97.81 236 LEU A O 1
ATOM 1755 N N . ARG A 1 237 ? -13.387 -6.526 -7.693 1.00 97.75 237 ARG A N 1
ATOM 1756 C CA . ARG A 1 237 ? -14.234 -6.163 -6.556 1.00 97.75 237 ARG A CA 1
ATOM 1757 C C . ARG A 1 237 ? -14.483 -7.386 -5.683 1.00 97.75 237 ARG A C 1
ATOM 1759 O O . ARG A 1 237 ? -14.961 -8.414 -6.165 1.00 97.75 237 ARG A O 1
ATOM 1766 N N . LEU A 1 238 ? -14.191 -7.237 -4.394 1.00 97.31 238 LEU A N 1
ATOM 1767 C CA . LEU A 1 238 ? -14.546 -8.175 -3.336 1.00 97.31 238 LEU A CA 1
ATOM 1768 C C . LEU A 1 238 ? -15.737 -7.595 -2.578 1.00 97.31 238 LEU A C 1
ATOM 1770 O O . LEU A 1 238 ? -15.612 -6.583 -1.882 1.00 97.31 238 LEU A O 1
ATOM 1774 N N . ARG A 1 239 ? -16.898 -8.236 -2.713 1.00 96.62 239 ARG A N 1
ATOM 1775 C CA . ARG A 1 239 ? -18.135 -7.731 -2.115 1.00 96.62 239 ARG A CA 1
ATOM 1776 C C . ARG A 1 239 ? -18.117 -7.830 -0.593 1.00 96.62 239 ARG A C 1
ATOM 1778 O O . ARG A 1 239 ? -17.785 -8.885 -0.055 1.00 96.62 239 ARG A O 1
ATOM 1785 N N . GLY A 1 240 ? -18.489 -6.751 0.091 1.00 96.38 240 GLY A N 1
ATOM 1786 C CA . GLY A 1 240 ? -18.561 -6.688 1.556 1.00 96.38 240 GLY A CA 1
ATOM 1787 C C . GLY A 1 240 ? -17.210 -6.768 2.281 1.00 96.38 240 GLY A C 1
ATOM 1788 O O . GLY A 1 240 ? -17.177 -6.796 3.509 1.00 96.38 240 GLY A O 1
ATOM 1789 N N . ALA A 1 241 ? -16.090 -6.829 1.557 1.00 96.94 241 ALA A N 1
ATOM 1790 C CA . ALA A 1 241 ? -14.769 -7.054 2.140 1.00 96.94 241 ALA A CA 1
ATOM 1791 C C . ALA A 1 241 ? -14.177 -5.826 2.853 1.00 96.94 241 ALA A C 1
ATOM 1793 O O . ALA A 1 241 ? -13.206 -5.979 3.595 1.00 96.94 241 ALA A O 1
ATOM 1794 N N . ALA A 1 242 ? -14.749 -4.633 2.661 1.00 96.38 242 ALA A N 1
ATOM 1795 C CA . ALA A 1 242 ? -14.367 -3.439 3.412 1.00 96.38 242 ALA A CA 1
ATOM 1796 C C . ALA A 1 242 ? -15.074 -3.343 4.779 1.00 96.38 242 ALA A C 1
ATOM 1798 O O . ALA A 1 242 ? -14.728 -2.480 5.589 1.00 96.38 242 ALA A O 1
ATOM 1799 N N . VAL A 1 243 ? -16.017 -4.243 5.082 1.00 96.31 243 VAL A N 1
ATOM 1800 C CA . VAL A 1 243 ? -16.619 -4.347 6.417 1.00 96.31 243 VAL A CA 1
ATOM 1801 C C . VAL A 1 243 ? -15.618 -5.014 7.376 1.00 96.31 243 VAL A C 1
ATOM 1803 O O . VAL A 1 243 ? -15.144 -6.122 7.091 1.00 96.31 243 VAL A O 1
ATOM 1806 N N . PRO A 1 244 ? -15.287 -4.395 8.529 1.00 93.25 244 PRO A N 1
ATOM 1807 C CA . PRO A 1 244 ? -14.364 -4.978 9.499 1.00 93.25 244 PRO A CA 1
ATOM 1808 C C . PRO A 1 244 ? -14.737 -6.417 9.882 1.00 93.25 244 PRO A C 1
ATOM 1810 O O . PRO A 1 244 ? -15.851 -6.699 10.319 1.00 93.25 244 PRO A O 1
ATOM 1813 N N . GLY A 1 245 ? -13.788 -7.340 9.706 1.00 91.19 245 GLY A N 1
ATOM 1814 C CA . GLY A 1 245 ? -13.961 -8.761 10.025 1.00 91.19 245 GLY A CA 1
ATOM 1815 C C . GLY A 1 245 ? -14.750 -9.589 9.000 1.00 91.19 245 GLY A C 1
ATOM 1816 O O . GLY A 1 245 ? -14.875 -10.795 9.198 1.00 91.19 245 GLY A O 1
ATOM 1817 N N . ALA A 1 246 ? -15.250 -8.993 7.912 1.00 95.19 246 ALA A N 1
ATOM 1818 C CA . ALA A 1 246 ? -16.025 -9.710 6.895 1.00 95.19 246 ALA A CA 1
ATOM 1819 C C . ALA A 1 246 ? -15.165 -10.391 5.815 1.00 95.19 246 ALA A C 1
ATOM 1821 O O . ALA A 1 246 ? -15.645 -11.310 5.153 1.00 95.19 246 ALA A O 1
ATOM 1822 N N . LEU A 1 247 ? -13.905 -9.972 5.637 1.00 96.12 247 LEU A N 1
ATOM 1823 C CA . LEU A 1 247 ? -12.992 -10.561 4.653 1.00 96.12 247 LEU A CA 1
ATOM 1824 C C . LEU A 1 247 ? -12.710 -12.047 4.985 1.00 96.12 247 LEU A C 1
ATOM 1826 O O . LEU A 1 247 ? -12.134 -12.329 6.040 1.00 96.12 247 LEU A O 1
ATOM 1830 N N . PRO A 1 248 ? -13.052 -13.007 4.102 1.00 96.62 248 PRO A N 1
ATOM 1831 C CA . PRO A 1 248 ? -12.750 -14.424 4.311 1.00 96.62 248 PRO A CA 1
ATOM 1832 C C . PRO A 1 248 ? -11.245 -14.703 4.284 1.00 96.62 248 PRO A C 1
ATOM 1834 O O . PRO A 1 248 ? -10.499 -14.024 3.584 1.00 96.62 248 PRO A O 1
ATOM 1837 N N . GLU A 1 249 ? -10.779 -15.733 4.993 1.00 97.75 249 GLU A N 1
ATOM 1838 C CA . GLU A 1 249 ? -9.363 -16.154 4.950 1.00 97.75 249 GLU A CA 1
ATOM 1839 C C . GLU A 1 249 ? -8.917 -16.609 3.550 1.00 97.75 249 GLU A C 1
ATOM 1841 O O . GLU A 1 249 ? -7.748 -16.474 3.196 1.00 97.75 249 GLU A O 1
ATOM 1846 N N . VAL A 1 250 ? -9.843 -17.138 2.744 1.00 98.62 250 VAL A N 1
ATOM 1847 C CA . VAL A 1 250 ? -9.585 -17.624 1.384 1.00 98.62 250 VAL A CA 1
ATOM 1848 C C . VAL A 1 250 ? -10.655 -17.080 0.446 1.00 98.62 250 VAL A C 1
ATOM 1850 O O . VAL A 1 250 ? -11.843 -17.307 0.669 1.00 98.62 250 VAL A O 1
ATOM 1853 N N . VAL A 1 251 ? -10.233 -16.412 -0.626 1.00 98.50 251 VAL A N 1
ATOM 1854 C CA . VAL A 1 251 ? -11.111 -15.860 -1.666 1.00 98.50 251 VAL A CA 1
ATOM 1855 C C . VAL A 1 251 ? -10.728 -16.468 -3.011 1.00 98.50 251 VAL A C 1
ATOM 1857 O O . VAL A 1 251 ? -9.591 -16.325 -3.465 1.00 98.50 251 VAL A O 1
ATOM 1860 N N . PHE A 1 252 ? -11.661 -17.168 -3.655 1.00 98.56 252 PHE A N 1
ATOM 1861 C CA . PHE A 1 252 ? -11.416 -17.773 -4.964 1.00 98.56 252 PHE A CA 1
ATOM 1862 C C . PHE A 1 252 ? -11.732 -16.797 -6.095 1.00 98.56 252 PHE A C 1
ATOM 1864 O O . PHE A 1 252 ? -12.586 -15.929 -5.952 1.00 98.56 252 PHE A O 1
ATOM 1871 N N . ALA A 1 253 ? -11.146 -17.026 -7.273 1.00 97.88 253 ALA A N 1
ATOM 1872 C CA . ALA A 1 253 ? -11.384 -16.200 -8.455 1.00 97.88 253 ALA A CA 1
ATOM 1873 C C . ALA A 1 253 ? -12.871 -16.110 -8.850 1.00 97.88 253 ALA A C 1
ATOM 1875 O O . ALA A 1 253 ? -13.315 -15.097 -9.371 1.00 97.88 253 ALA A O 1
ATOM 1876 N N . ARG A 1 254 ? -13.660 -17.160 -8.576 1.00 97.00 254 ARG A N 1
ATOM 1877 C CA . ARG A 1 254 ? -15.114 -17.186 -8.837 1.00 97.00 254 ARG A CA 1
ATOM 1878 C C . ARG A 1 254 ? -15.931 -16.260 -7.927 1.00 97.00 254 ARG A C 1
ATOM 1880 O O . ARG A 1 254 ? -17.091 -16.015 -8.233 1.00 97.00 254 ARG A O 1
ATOM 1887 N N . ASP A 1 255 ? -15.347 -15.817 -6.815 1.00 96.62 255 ASP A N 1
ATOM 1888 C CA . ASP A 1 255 ? -15.976 -14.935 -5.829 1.00 96.62 255 ASP A CA 1
ATOM 1889 C C . ASP A 1 255 ? -15.585 -13.459 -6.074 1.00 96.62 255 ASP A C 1
ATOM 1891 O O . ASP A 1 255 ? -15.936 -12.580 -5.287 1.00 96.62 255 ASP A O 1
ATOM 1895 N N . LEU A 1 256 ? -14.840 -13.190 -7.155 1.00 97.38 256 LEU A N 1
ATOM 1896 C CA . LEU A 1 256 ? -14.360 -11.871 -7.554 1.00 97.38 256 LEU A CA 1
ATOM 1897 C C . LEU A 1 256 ? -15.123 -11.364 -8.774 1.00 97.38 256 LEU A C 1
ATOM 1899 O O . LEU A 1 256 ? -15.182 -12.034 -9.807 1.00 97.38 256 LEU A O 1
ATOM 1903 N N . ASP A 1 257 ? -15.609 -10.131 -8.692 1.00 96.12 257 ASP A N 1
ATOM 1904 C CA . ASP A 1 257 ? -16.175 -9.447 -9.849 1.00 96.12 257 ASP A CA 1
ATOM 1905 C C . ASP A 1 257 ? -15.082 -8.652 -10.565 1.00 96.12 257 ASP A C 1
ATOM 1907 O O . ASP A 1 257 ? -14.403 -7.820 -9.962 1.00 96.12 257 ASP A O 1
ATOM 1911 N N . THR A 1 258 ? -14.912 -8.874 -11.868 1.00 95.19 258 THR A N 1
ATOM 1912 C CA . THR A 1 258 ? -14.027 -8.028 -12.682 1.00 95.19 258 THR A CA 1
ATOM 1913 C C . THR A 1 258 ? -14.720 -6.704 -12.968 1.00 95.19 258 THR A C 1
ATOM 1915 O O . THR A 1 258 ? -15.744 -6.672 -13.648 1.00 95.19 258 THR A O 1
ATOM 1918 N N . VAL A 1 259 ? -14.155 -5.611 -12.452 1.00 94.12 259 VAL A N 1
ATOM 1919 C CA . VAL A 1 259 ? -14.649 -4.249 -12.694 1.00 94.12 259 VAL A CA 1
ATOM 1920 C C . VAL A 1 259 ? -14.168 -3.762 -14.055 1.00 94.12 259 VAL A C 1
ATOM 1922 O O . VAL A 1 259 ? -14.969 -3.278 -14.855 1.00 94.12 259 VAL A O 1
ATOM 1925 N N . CYS A 1 260 ? -12.870 -3.921 -14.327 1.00 91.94 260 CYS A N 1
ATOM 1926 C CA . CYS A 1 260 ? -12.263 -3.621 -15.618 1.00 91.94 260 CYS A CA 1
ATOM 1927 C C . CYS A 1 260 ? -10.948 -4.385 -15.822 1.00 91.94 260 CYS A C 1
ATOM 1929 O O . CYS A 1 260 ? -10.220 -4.681 -14.873 1.00 91.94 260 CYS A O 1
ATOM 1931 N N . GLU A 1 261 ? -10.628 -4.654 -17.085 1.00 93.62 261 GLU A N 1
ATOM 1932 C CA . GLU A 1 261 ? -9.278 -5.021 -17.511 1.00 93.62 261 GLU A CA 1
ATOM 1933 C C . GLU A 1 261 ? -8.549 -3.742 -17.935 1.00 93.62 261 GLU A C 1
ATOM 1935 O O . GLU A 1 261 ? -9.115 -2.905 -18.645 1.00 93.62 261 GLU A O 1
ATOM 1940 N N . LEU A 1 262 ? -7.301 -3.589 -17.501 1.00 92.69 262 LEU A N 1
ATOM 1941 C CA . LEU A 1 262 ? -6.446 -2.460 -17.852 1.00 92.69 262 LEU A CA 1
ATOM 1942 C C . LEU A 1 262 ? -5.465 -2.899 -18.942 1.00 92.69 262 LEU A C 1
ATOM 1944 O O . LEU A 1 262 ? -4.994 -4.039 -18.963 1.00 92.69 262 LEU A O 1
ATOM 1948 N N . ALA A 1 263 ? -5.158 -1.989 -19.862 1.00 89.44 263 ALA A N 1
ATOM 1949 C CA . ALA A 1 263 ? -4.326 -2.265 -21.030 1.00 89.44 263 ALA A CA 1
ATOM 1950 C C . ALA A 1 263 ? -3.056 -1.393 -21.029 1.00 89.44 263 ALA A C 1
ATOM 1952 O O . ALA A 1 263 ? -2.933 -0.516 -21.884 1.00 89.44 263 ALA A O 1
ATOM 1953 N N . PRO A 1 264 ? -2.126 -1.612 -20.079 1.00 88.56 264 PRO A N 1
ATOM 1954 C CA . PRO A 1 264 ? -0.850 -0.905 -20.055 1.00 88.56 264 PRO A CA 1
ATOM 1955 C C . PRO A 1 264 ? -0.046 -1.173 -21.329 1.00 88.56 264 PRO A C 1
ATOM 1957 O O . PRO A 1 264 ? -0.100 -2.274 -21.897 1.00 88.56 264 PRO A O 1
ATOM 1960 N N . GLY A 1 265 ? 0.722 -0.172 -21.756 1.00 87.00 265 GLY A N 1
ATOM 1961 C CA . GLY A 1 265 ? 1.661 -0.304 -22.863 1.00 87.00 265 GLY A CA 1
ATOM 1962 C C . GLY A 1 265 ? 2.862 -1.183 -22.500 1.00 87.00 265 GLY A C 1
ATOM 1963 O O . GLY A 1 265 ? 3.092 -1.552 -21.345 1.00 87.00 265 GLY A O 1
ATOM 1964 N N . ASP A 1 266 ? 3.663 -1.547 -23.501 1.00 88.44 266 ASP A N 1
ATOM 1965 C CA . ASP A 1 266 ? 4.883 -2.321 -23.263 1.00 88.44 266 ASP A CA 1
ATOM 1966 C C . ASP A 1 266 ? 5.952 -1.414 -22.620 1.00 88.44 266 ASP A C 1
ATOM 1968 O O . ASP A 1 266 ? 6.673 -0.686 -23.301 1.00 88.44 266 ASP A O 1
ATOM 1972 N N . GLY A 1 267 ? 6.071 -1.485 -21.292 1.00 89.44 267 GLY A N 1
ATOM 1973 C CA . GLY A 1 267 ? 7.015 -0.674 -20.516 1.00 89.44 267 GLY A CA 1
ATOM 1974 C C . GLY A 1 267 ? 6.513 0.719 -20.123 1.00 89.44 267 GLY A C 1
ATOM 1975 O O . GLY A 1 267 ? 7.305 1.484 -19.584 1.00 89.44 267 GLY A O 1
ATOM 1976 N N . GLU A 1 268 ? 5.233 1.017 -20.343 1.00 92.75 268 GLU A N 1
ATOM 1977 C CA . GLU A 1 268 ? 4.592 2.294 -19.998 1.00 92.75 268 GLU A CA 1
ATOM 1978 C C . GLU A 1 268 ? 3.177 2.076 -19.437 1.00 92.75 268 GLU A C 1
ATOM 1980 O O . GLU A 1 268 ? 2.604 0.995 -19.598 1.00 92.75 268 GLU A O 1
ATOM 1985 N N . ASP A 1 269 ? 2.621 3.104 -18.797 1.00 92.94 269 ASP A N 1
ATOM 1986 C CA . ASP A 1 269 ? 1.264 3.123 -18.233 1.00 92.94 269 ASP A CA 1
ATOM 1987 C C . ASP A 1 269 ? 0.999 2.008 -17.206 1.00 92.94 269 ASP A C 1
ATOM 1989 O O . ASP A 1 269 ? -0.080 1.420 -17.194 1.00 92.94 269 ASP A O 1
ATOM 1993 N N . HIS A 1 270 ? 1.963 1.670 -16.342 1.00 94.38 270 HIS A N 1
ATOM 1994 C CA . HIS A 1 270 ? 1.767 0.601 -15.351 1.00 94.38 270 HIS A CA 1
ATOM 1995 C C . HIS A 1 270 ? 0.819 1.090 -14.257 1.00 94.38 270 HIS A C 1
ATOM 1997 O O . HIS A 1 270 ? 1.187 2.013 -13.541 1.00 94.38 270 HIS A O 1
ATOM 2003 N N . PRO A 1 271 ? -0.384 0.507 -14.090 1.00 94.75 271 PRO A N 1
ATOM 2004 C CA . PRO A 1 271 ? -1.310 0.965 -13.064 1.00 94.75 271 PRO A CA 1
ATOM 2005 C C . PRO A 1 271 ? -0.698 0.773 -11.680 1.00 94.75 271 PRO A C 1
ATOM 2007 O O . PRO A 1 271 ? -0.251 -0.332 -11.353 1.00 94.75 271 PRO A O 1
ATOM 2010 N N . GLU A 1 272 ? -0.715 1.835 -10.887 1.00 92.69 272 GLU A N 1
ATOM 2011 C CA . GLU A 1 272 ? -0.046 1.874 -9.585 1.00 92.69 272 GLU A CA 1
ATOM 2012 C C . GLU A 1 272 ? -0.990 2.309 -8.468 1.00 92.69 272 GLU A C 1
ATOM 2014 O O . GLU A 1 272 ? -0.938 1.733 -7.391 1.00 92.69 272 GLU A O 1
ATOM 2019 N N . ALA A 1 273 ? -1.925 3.223 -8.744 1.00 94.94 273 ALA A N 1
ATOM 2020 C CA . ALA A 1 273 ? -2.876 3.694 -7.741 1.00 94.94 273 ALA A CA 1
ATOM 2021 C C . ALA A 1 273 ? -4.304 3.776 -8.283 1.00 94.94 273 ALA A C 1
ATOM 2023 O O . ALA A 1 273 ? -4.528 4.103 -9.456 1.00 94.94 273 ALA A O 1
ATOM 2024 N N . ILE A 1 274 ? -5.277 3.522 -7.408 1.00 96.00 274 ILE A N 1
ATOM 2025 C CA . ILE A 1 274 ? -6.704 3.683 -7.668 1.00 96.00 274 ILE A CA 1
ATOM 2026 C C . ILE A 1 274 ? -7.375 4.534 -6.590 1.00 96.00 274 ILE A C 1
ATOM 2028 O O . ILE A 1 274 ? -7.120 4.401 -5.401 1.00 96.00 274 ILE A O 1
ATOM 2032 N N . ALA A 1 275 ? -8.301 5.399 -6.993 1.00 94.12 275 ALA A N 1
ATOM 2033 C CA . ALA A 1 275 ? -9.070 6.201 -6.047 1.00 94.12 275 ALA A CA 1
ATOM 2034 C C . ALA A 1 275 ? -10.504 6.404 -6.525 1.00 94.12 275 ALA A C 1
ATOM 2036 O O . ALA A 1 275 ? -10.739 6.783 -7.675 1.00 94.12 275 ALA A O 1
ATOM 2037 N N . ILE A 1 276 ? -11.472 6.205 -5.630 1.00 91.62 276 ILE A N 1
ATOM 2038 C CA . ILE A 1 276 ? -12.856 6.595 -5.899 1.00 91.62 276 ILE A CA 1
ATOM 2039 C C . ILE A 1 276 ? -12.935 8.122 -5.931 1.00 91.62 276 ILE A C 1
ATOM 2041 O O . ILE A 1 276 ? -12.526 8.813 -4.995 1.00 91.62 276 ILE A O 1
ATOM 2045 N N . VAL A 1 277 ? -13.468 8.656 -7.025 1.00 87.38 277 VAL A N 1
ATOM 2046 C CA . VAL A 1 277 ? -13.671 10.088 -7.237 1.00 87.38 277 VAL A CA 1
ATOM 2047 C C . VAL A 1 277 ? -15.130 10.343 -7.606 1.00 87.38 277 VAL A C 1
ATOM 2049 O O . VAL A 1 277 ? -15.623 9.893 -8.633 1.00 87.38 277 VAL A O 1
ATOM 2052 N N . GLY A 1 278 ? -15.844 11.093 -6.766 1.00 83.88 278 GLY A N 1
ATOM 2053 C CA . GLY A 1 278 ? -17.294 11.254 -6.921 1.00 83.88 278 GLY A CA 1
ATOM 2054 C C . GLY A 1 278 ? -18.063 10.000 -6.495 1.00 83.88 278 GLY A C 1
ATOM 2055 O O . GLY A 1 278 ? -17.601 9.266 -5.629 1.00 83.88 278 GLY A O 1
ATOM 2056 N N . GLU A 1 279 ? -19.254 9.790 -7.061 1.00 80.00 279 GLU A N 1
ATOM 2057 C CA . GLU A 1 279 ? -20.175 8.727 -6.616 1.00 80.00 279 GLU A CA 1
ATOM 2058 C C . GLU A 1 279 ? -20.010 7.392 -7.359 1.00 80.00 279 GLU A C 1
ATOM 2060 O O . GLU A 1 279 ? -20.348 6.353 -6.809 1.00 80.00 279 GLU A O 1
ATOM 2065 N N . ASP A 1 280 ? -19.525 7.398 -8.604 1.00 84.19 280 ASP A N 1
ATOM 2066 C CA . ASP A 1 280 ? -19.471 6.192 -9.451 1.00 84.19 280 ASP A CA 1
ATOM 2067 C C . ASP A 1 280 ? -18.309 6.266 -10.450 1.00 84.19 280 ASP A C 1
ATOM 2069 O O . ASP A 1 280 ? -18.450 6.011 -11.653 1.00 84.19 280 ASP A O 1
ATOM 2073 N N . SER A 1 281 ? -17.155 6.753 -9.992 1.00 89.88 281 SER A N 1
ATOM 2074 C CA . SER A 1 281 ? -15.967 6.850 -10.838 1.00 89.88 281 SER A CA 1
ATOM 2075 C C . SER A 1 281 ? -14.698 6.463 -10.099 1.00 89.88 281 SER A C 1
ATOM 2077 O O . SER A 1 281 ? -14.521 6.776 -8.924 1.00 89.88 281 SER A O 1
ATOM 2079 N N . LEU A 1 282 ? -13.815 5.780 -10.819 1.00 93.25 282 LEU A N 1
ATOM 2080 C CA . LEU A 1 282 ? -12.520 5.324 -10.336 1.00 93.25 282 LEU A CA 1
ATOM 2081 C C . LEU A 1 282 ? -11.434 5.997 -11.167 1.00 93.25 282 LEU A C 1
ATOM 2083 O O . LEU A 1 282 ? -11.405 5.848 -12.390 1.00 93.25 282 LEU A O 1
ATOM 2087 N N . LEU A 1 283 ? -10.562 6.743 -10.501 1.00 93.81 283 LEU A N 1
ATOM 2088 C CA . LEU A 1 283 ? -9.328 7.247 -11.081 1.00 93.81 283 LEU A CA 1
ATOM 2089 C C . LEU A 1 283 ? -8.265 6.156 -10.990 1.00 93.81 283 LEU A C 1
ATOM 2091 O O . LEU A 1 283 ? -8.095 5.570 -9.925 1.00 93.81 283 LEU A O 1
ATOM 2095 N N . VAL A 1 284 ? -7.546 5.927 -12.084 1.00 95.19 284 VAL A N 1
ATOM 2096 C CA . VAL A 1 284 ? -6.362 5.069 -12.153 1.00 95.19 284 VAL A CA 1
ATOM 2097 C C . VAL A 1 284 ? -5.163 5.935 -12.529 1.00 95.19 284 VAL A C 1
ATOM 2099 O O . VAL A 1 284 ? -5.195 6.639 -13.544 1.00 95.19 284 VAL A O 1
ATOM 2102 N N . LEU A 1 285 ? -4.118 5.899 -11.706 1.00 94.12 285 LEU A N 1
ATOM 2103 C CA . LEU A 1 285 ? -2.830 6.538 -11.972 1.00 94.12 285 LEU A CA 1
ATOM 2104 C C . LEU A 1 285 ? -1.777 5.485 -12.314 1.00 94.12 285 LEU A C 1
ATOM 2106 O O . LEU A 1 285 ? -1.919 4.309 -11.966 1.00 94.12 285 LEU A O 1
ATOM 2110 N N . HIS A 1 286 ? -0.738 5.920 -13.024 1.00 93.56 286 HIS A N 1
ATOM 2111 C CA . HIS A 1 286 ? 0.232 5.027 -13.641 1.00 93.56 286 HIS A CA 1
ATOM 2112 C C . HIS A 1 286 ? 1.672 5.420 -13.300 1.00 93.56 286 HIS A C 1
ATOM 2114 O O . HIS A 1 286 ? 2.030 6.591 -13.461 1.00 93.56 286 HIS A O 1
ATOM 2120 N N . ASP A 1 287 ? 2.495 4.429 -12.956 1.00 91.81 287 ASP A N 1
ATOM 2121 C CA . ASP A 1 287 ? 3.951 4.521 -13.060 1.00 91.81 287 ASP A CA 1
ATOM 2122 C C . ASP A 1 287 ? 4.340 4.554 -14.543 1.00 91.81 287 ASP A C 1
ATOM 2124 O O . ASP A 1 287 ? 3.707 3.935 -15.411 1.00 91.81 287 ASP A O 1
ATOM 2128 N N . SER A 1 288 ? 5.427 5.266 -14.827 1.00 91.31 288 SER A N 1
ATOM 2129 C CA . SER A 1 288 ? 6.036 5.365 -16.147 1.00 91.31 288 SER A CA 1
ATOM 2130 C C . SER A 1 288 ? 4.997 5.734 -17.218 1.00 91.31 288 SER A C 1
ATOM 2132 O O . SER A 1 288 ? 4.839 5.000 -18.199 1.00 91.31 288 SER A O 1
ATOM 2134 N N . PRO A 1 289 ? 4.258 6.848 -17.033 1.00 92.38 289 PRO A N 1
ATOM 2135 C CA . PRO A 1 289 ? 3.189 7.241 -17.940 1.00 92.38 289 PRO A CA 1
ATOM 2136 C C . PRO A 1 289 ? 3.719 7.448 -19.361 1.00 92.38 289 PRO A C 1
ATOM 2138 O O . PRO A 1 289 ? 4.809 7.997 -19.566 1.00 92.38 289 PRO A O 1
ATOM 2141 N N . ALA A 1 290 ? 2.923 7.042 -20.347 1.00 93.44 290 ALA A N 1
ATOM 2142 C CA . ALA A 1 290 ? 3.223 7.226 -21.757 1.00 93.44 290 ALA A CA 1
ATOM 2143 C C . ALA A 1 290 ? 3.450 8.718 -22.082 1.00 93.44 290 ALA A C 1
ATOM 2145 O O . ALA A 1 290 ? 2.829 9.595 -21.467 1.00 93.44 290 ALA A O 1
ATOM 2146 N N . PRO A 1 291 ? 4.307 9.054 -23.067 1.00 93.62 291 PRO A N 1
ATOM 2147 C CA . PRO A 1 291 ? 4.666 10.445 -23.354 1.00 93.62 291 PRO A CA 1
ATOM 2148 C C . PRO A 1 291 ? 3.483 11.379 -23.640 1.00 93.62 291 PRO A C 1
ATOM 2150 O O . PRO A 1 291 ? 3.579 12.577 -23.393 1.00 93.62 291 PRO A O 1
ATOM 2153 N N . ASP A 1 292 ? 2.368 10.861 -24.156 1.00 92.81 292 ASP A N 1
ATOM 2154 C CA . ASP A 1 292 ? 1.161 11.636 -24.458 1.00 92.81 292 ASP A CA 1
ATOM 2155 C C . ASP A 1 292 ? 0.265 11.902 -23.230 1.00 92.81 292 ASP A C 1
ATOM 2157 O O . ASP A 1 292 ? -0.691 12.674 -23.333 1.00 92.81 292 ASP A O 1
ATOM 2161 N N . ARG A 1 293 ? 0.575 11.301 -22.073 1.00 91.56 293 ARG A N 1
ATOM 2162 C CA . ARG A 1 2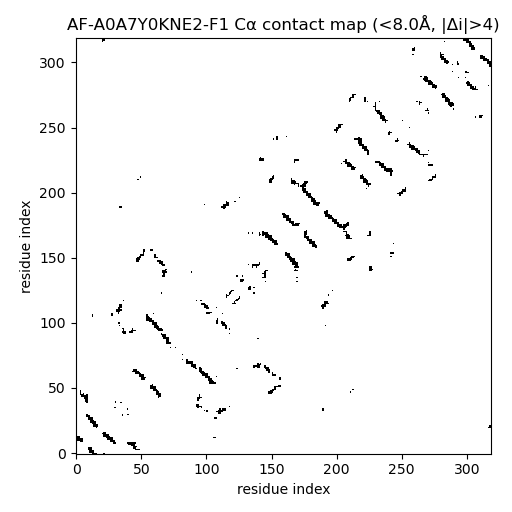93 ? -0.046 11.590 -20.768 1.00 91.56 293 ARG A CA 1
ATOM 2163 C C . ARG A 1 293 ? 0.716 12.634 -19.961 1.00 91.56 293 ARG A C 1
ATOM 2165 O O . ARG A 1 293 ? 0.174 13.143 -18.982 1.00 91.56 293 ARG A O 1
ATOM 2172 N N . VAL A 1 294 ? 1.954 12.944 -20.343 1.00 92.75 294 VAL A N 1
ATOM 2173 C CA . VAL A 1 294 ? 2.836 13.849 -19.599 1.00 92.75 294 VAL A CA 1
ATOM 2174 C C . VAL A 1 294 ? 2.808 15.239 -20.230 1.00 92.75 294 VAL A C 1
ATOM 2176 O O . VAL A 1 294 ? 3.255 15.452 -21.356 1.00 92.75 294 VAL A O 1
ATOM 2179 N N . GLY A 1 295 ? 2.273 16.203 -19.487 1.00 89.94 295 GLY A N 1
ATOM 2180 C CA . GLY A 1 295 ? 2.371 17.628 -19.793 1.00 89.94 295 GLY A CA 1
ATOM 2181 C C . GLY A 1 295 ? 3.590 18.270 -19.128 1.00 89.94 295 GLY A C 1
ATOM 2182 O O . GLY A 1 295 ? 4.348 17.622 -18.414 1.00 89.94 295 GLY A O 1
ATOM 2183 N N . ALA A 1 296 ? 3.774 19.580 -19.324 1.00 88.56 296 ALA A N 1
ATOM 2184 C CA . ALA A 1 296 ? 4.893 20.307 -18.711 1.00 88.56 296 ALA A CA 1
ATOM 2185 C C . ALA A 1 296 ? 4.857 20.279 -17.169 1.00 88.56 296 ALA A C 1
ATOM 2187 O O . ALA A 1 296 ? 5.905 20.219 -16.531 1.00 88.56 296 ALA A O 1
ATOM 2188 N N . HIS A 1 297 ? 3.651 20.324 -16.592 1.00 86.06 297 HIS A N 1
ATOM 2189 C CA . HIS A 1 297 ? 3.399 20.365 -15.146 1.00 86.06 297 HIS A CA 1
ATOM 2190 C C . HIS A 1 297 ? 2.168 19.532 -14.755 1.00 86.06 297 HIS A C 1
ATOM 2192 O O . HIS A 1 297 ? 1.477 19.873 -13.803 1.00 86.06 297 HIS A O 1
ATOM 2198 N N . SER A 1 298 ? 1.839 18.503 -15.538 1.00 89.12 298 SER A N 1
ATOM 2199 C CA . SER A 1 298 ? 0.630 17.701 -15.334 1.00 89.12 298 SER A CA 1
ATOM 2200 C C . SER A 1 298 ? 0.826 16.274 -15.822 1.00 89.12 298 SER A C 1
ATOM 2202 O O . SER A 1 298 ? 1.590 16.040 -16.764 1.00 89.12 298 SER A O 1
ATOM 2204 N N . VAL A 1 299 ? 0.063 15.344 -15.268 1.00 91.19 299 VAL A N 1
ATOM 2205 C CA . VAL A 1 299 ? -0.026 13.951 -15.709 1.00 91.19 299 VAL A CA 1
ATOM 2206 C C . VAL A 1 299 ? -1.488 13.562 -15.927 1.00 91.19 299 VAL A C 1
ATOM 2208 O O . VAL A 1 299 ? -2.398 14.123 -15.321 1.00 91.19 299 VAL A O 1
ATOM 2211 N N . GLN A 1 300 ? -1.746 12.624 -16.834 1.00 92.19 300 GLN A N 1
ATOM 2212 C CA . GLN A 1 300 ? -3.099 12.140 -17.109 1.00 92.19 300 GLN A CA 1
ATOM 2213 C C . GLN A 1 300 ? -3.326 10.727 -16.569 1.00 92.19 300 GLN A C 1
ATOM 2215 O O . GLN A 1 300 ? -2.688 9.772 -17.016 1.00 92.19 300 GLN A O 1
ATOM 2220 N N . GLY A 1 301 ? -4.297 10.593 -15.668 1.00 92.44 301 GLY A N 1
ATOM 2221 C CA . GLY A 1 301 ? -4.866 9.314 -15.246 1.00 92.44 301 GLY A CA 1
ATOM 2222 C C . GLY A 1 301 ? -6.032 8.872 -16.128 1.00 92.44 301 GLY A C 1
ATOM 2223 O O . GLY A 1 301 ? -6.541 9.642 -16.950 1.00 92.44 301 GLY A O 1
ATOM 2224 N N . ASP A 1 302 ? -6.483 7.638 -15.929 1.00 91.94 302 ASP A N 1
ATOM 2225 C CA . ASP A 1 302 ? -7.695 7.117 -16.561 1.00 91.94 302 ASP A CA 1
ATOM 2226 C C . ASP A 1 302 ? -8.877 7.220 -15.599 1.00 91.94 302 ASP A C 1
ATOM 2228 O O . ASP A 1 302 ? -8.794 6.801 -14.447 1.00 91.94 302 ASP A O 1
ATOM 2232 N N . LEU A 1 303 ? -9.989 7.783 -16.073 1.00 90.88 303 LEU A N 1
ATOM 2233 C CA . LEU A 1 303 ? -11.235 7.861 -15.323 1.00 90.88 303 LEU A CA 1
ATOM 2234 C C . LEU A 1 303 ? -12.223 6.830 -15.864 1.00 90.88 303 LEU A C 1
ATOM 2236 O O . LEU A 1 303 ? -12.722 6.929 -16.993 1.00 90.88 303 LEU A O 1
ATOM 2240 N N . LEU A 1 304 ? -12.513 5.839 -15.035 1.00 89.31 304 LEU A N 1
ATOM 2241 C CA . LEU A 1 304 ? -13.501 4.805 -15.299 1.00 89.31 304 LEU A CA 1
ATOM 2242 C C . LEU A 1 304 ? -14.827 5.218 -14.667 1.00 89.31 304 LEU A C 1
ATOM 2244 O O . LEU A 1 304 ? -14.844 5.664 -13.524 1.00 89.31 304 LEU A O 1
ATOM 2248 N N . THR A 1 305 ? -15.935 5.062 -15.390 1.00 86.44 305 THR A N 1
ATOM 2249 C CA . THR A 1 305 ? -17.285 5.386 -14.884 1.00 86.44 305 THR A CA 1
ATOM 2250 C C . THR A 1 305 ? -18.196 4.168 -14.978 1.00 86.44 305 THR A C 1
ATOM 2252 O O . THR A 1 305 ? -17.963 3.293 -15.817 1.00 86.44 305 THR A O 1
ATOM 2255 N N . GLY A 1 306 ? -19.243 4.110 -14.152 1.00 79.44 306 GLY A N 1
ATOM 2256 C CA . GLY A 1 306 ? -20.221 3.021 -14.211 1.00 79.44 306 GLY A CA 1
ATOM 2257 C C . GLY A 1 306 ? -19.755 1.752 -13.497 1.00 79.44 306 GLY A C 1
ATOM 2258 O O . GLY A 1 306 ? -19.960 0.649 -14.012 1.00 79.44 306 GLY A O 1
ATOM 2259 N N . LEU A 1 307 ? -19.137 1.884 -12.321 1.00 75.62 307 LEU A N 1
ATOM 2260 C CA . LEU A 1 307 ? -18.560 0.778 -11.546 1.00 75.62 307 LEU A CA 1
ATOM 2261 C C . LEU A 1 307 ? -19.597 -0.305 -11.204 1.00 75.62 307 LEU A C 1
ATOM 2263 O O . LEU A 1 307 ? -19.240 -1.474 -11.073 1.00 75.62 307 LEU A O 1
ATOM 2267 N N . GLY A 1 308 ? -20.885 0.051 -11.136 1.00 60.50 308 GLY A N 1
ATOM 2268 C CA . GLY A 1 308 ? -21.988 -0.890 -10.911 1.00 60.50 308 GLY A CA 1
ATOM 2269 C C . GLY A 1 308 ? -22.538 -1.617 -12.151 1.00 60.50 308 GLY A C 1
ATOM 2270 O O . GLY A 1 308 ? -23.411 -2.472 -11.997 1.00 60.50 308 GLY A O 1
ATOM 2271 N N . ARG A 1 309 ? -22.108 -1.284 -13.381 1.00 57.12 309 ARG A N 1
ATOM 2272 C CA . ARG A 1 309 ? -22.711 -1.799 -14.640 1.00 57.12 309 ARG A CA 1
ATOM 2273 C C . ARG A 1 309 ? -21.706 -2.330 -15.672 1.00 57.12 309 ARG A C 1
ATOM 2275 O O . ARG A 1 309 ? -22.089 -2.580 -16.813 1.00 57.12 309 ARG A O 1
ATOM 2282 N N . GLY A 1 310 ? -20.458 -2.541 -15.259 1.00 57.06 310 GLY A N 1
ATOM 2283 C CA . GLY A 1 310 ? -19.329 -2.799 -16.152 1.00 57.06 310 GLY A CA 1
ATOM 2284 C C . GLY A 1 310 ? -18.700 -1.469 -16.546 1.00 57.06 310 GLY A C 1
ATOM 2285 O O . GLY A 1 310 ? -19.287 -0.706 -17.315 1.00 57.06 310 GLY A O 1
ATOM 2286 N N . ALA A 1 311 ? -17.536 -1.173 -15.967 1.00 59.19 311 ALA A N 1
ATOM 2287 C CA . ALA A 1 311 ? -16.907 0.123 -16.139 1.00 59.19 311 ALA A CA 1
ATOM 2288 C C . ALA A 1 311 ? -16.421 0.289 -17.585 1.00 59.19 311 ALA A C 1
ATOM 2290 O O . ALA A 1 311 ? -15.745 -0.585 -18.131 1.00 59.19 311 ALA A O 1
ATOM 2291 N N . ALA A 1 312 ? -16.753 1.420 -18.204 1.00 51.78 312 ALA A N 1
ATOM 2292 C CA . ALA A 1 312 ? -16.214 1.800 -19.504 1.00 51.78 312 ALA A CA 1
ATOM 2293 C C . ALA A 1 312 ? -15.148 2.893 -19.311 1.00 51.78 312 ALA A C 1
ATOM 2295 O O . ALA A 1 312 ? -15.353 3.788 -18.480 1.00 51.78 312 ALA A O 1
ATOM 2296 N N . PRO A 1 313 ? -14.028 2.862 -20.060 1.00 54.69 313 PRO A N 1
ATOM 2297 C CA . PRO A 1 313 ? -13.073 3.963 -20.056 1.00 54.69 313 PRO A CA 1
ATOM 2298 C C . PRO A 1 313 ? -13.783 5.215 -20.572 1.00 54.69 313 PRO A C 1
ATOM 2300 O O . PRO A 1 313 ? -14.249 5.247 -21.712 1.00 54.69 313 PRO A O 1
ATOM 2303 N N . ALA A 1 314 ? -13.937 6.215 -19.706 1.00 53.34 314 ALA A N 1
ATOM 2304 C CA . ALA A 1 314 ? -14.838 7.333 -19.964 1.00 53.34 314 ALA A CA 1
ATOM 2305 C C . ALA A 1 314 ? -14.097 8.624 -20.317 1.00 53.34 314 ALA A C 1
ATOM 2307 O O . ALA A 1 314 ? -14.619 9.420 -21.096 1.00 53.34 314 ALA A O 1
ATOM 2308 N N . ALA A 1 315 ? -12.887 8.834 -19.788 1.00 61.12 315 ALA A N 1
ATOM 2309 C CA . ALA A 1 315 ? -12.060 9.996 -20.104 1.00 61.12 315 ALA A CA 1
ATOM 2310 C C . ALA A 1 315 ? -10.622 9.835 -19.588 1.00 61.12 315 ALA A C 1
ATOM 2312 O O . ALA A 1 315 ? -10.386 9.133 -18.605 1.00 61.12 315 ALA A O 1
ATOM 2313 N N . ARG A 1 316 ? -9.677 10.559 -20.203 1.00 69.94 316 ARG A N 1
ATOM 2314 C CA . ARG A 1 316 ? -8.409 10.907 -19.546 1.00 69.94 316 ARG A CA 1
ATOM 2315 C C . ARG A 1 316 ? -8.655 12.068 -18.589 1.00 69.94 316 ARG A C 1
ATOM 2317 O O . ARG A 1 316 ? -9.406 12.988 -18.918 1.00 69.94 316 ARG A O 1
ATOM 2324 N N . PHE A 1 317 ? -8.030 12.029 -17.423 1.00 68.44 317 PHE A N 1
ATOM 2325 C CA . PHE A 1 317 ? -8.255 12.989 -16.351 1.00 68.44 317 PHE A CA 1
ATOM 2326 C C . PHE A 1 317 ? -6.935 13.626 -15.919 1.00 68.44 317 PHE A C 1
ATOM 2328 O O . PHE A 1 317 ? -5.966 12.916 -15.673 1.00 68.44 317 PHE A O 1
ATOM 2335 N N . VAL A 1 318 ? -6.890 14.961 -15.884 1.00 68.06 318 VAL A N 1
ATOM 2336 C CA . VAL A 1 318 ? -5.658 15.727 -15.642 1.00 68.06 318 VAL A CA 1
ATOM 2337 C C . VAL A 1 318 ? -5.453 15.939 -14.144 1.00 68.06 318 VAL A C 1
ATOM 2339 O O . VAL A 1 318 ? -6.354 16.426 -13.450 1.00 68.06 318 VAL A O 1
ATOM 2342 N N . VAL A 1 319 ? -4.256 15.576 -13.694 1.00 59.44 319 VAL A N 1
ATOM 2343 C CA . VAL A 1 319 ? -3.727 15.707 -12.335 1.00 59.44 319 VAL A CA 1
ATOM 2344 C C . VAL A 1 319 ? -2.440 16.524 -12.372 1.00 59.44 319 VAL A C 1
ATOM 2346 O O . VAL A 1 319 ? -1.683 16.400 -13.367 1.00 59.44 319 VAL A O 1
#

Solvent-accessible surface area (backbone atoms only — not comparable to full-atom values): 16081 Å² total; per-residue (Å²): 90,78,43,61,46,82,69,43,35,43,35,36,35,31,42,77,44,96,88,69,37,42,38,78,76,40,81,43,55,44,50,56,18,25,92,62,59,71,58,71,78,46,50,27,36,44,48,19,60,32,68,23,70,44,59,56,72,16,35,37,37,41,28,17,32,62,31,22,42,57,46,79,85,55,97,85,58,54,79,90,48,49,65,65,34,61,71,37,74,47,75,54,63,38,17,41,40,44,34,43,26,41,23,48,79,65,36,64,37,69,68,61,12,25,27,41,45,65,54,73,78,12,72,69,31,73,35,52,84,34,92,81,54,24,80,26,63,79,30,26,21,68,72,40,3,30,21,38,21,10,24,39,56,30,58,68,85,52,74,65,33,45,32,40,37,21,16,25,10,43,50,60,96,34,26,11,36,36,40,43,33,36,38,28,73,32,95,51,91,49,32,32,30,77,75,48,79,46,73,24,38,34,41,60,81,53,19,9,24,33,20,34,36,72,57,83,44,21,26,35,37,34,34,25,43,38,42,95,53,47,62,69,32,32,36,33,36,36,77,47,39,32,37,76,88,56,55,60,56,68,43,55,53,90,67,46,44,77,41,40,80,51,84,46,43,98,81,22,34,30,76,45,43,58,40,75,49,85,92,53,28,39,40,37,36,49,48,60,58,44,76,91,35,55,54,97,89,35,39,50,28,44,30,31,34,43,67,91,74,60,38,43,90,67,44,79,39,55,63